Protein AF-A0A7C5WRT7-F1 (afdb_monomer_lite)

Sequence (276 aa):
MQFEEILEENGMPSIHKQTKISIEHLTKLFARDFSGLKKVQAYGFLSILEREYDVDLSDIKEECESYFAPSTNEAETIIAYPPPEKKFKMFWIWFILAGALVVFGWCFMRSNYLKSSIGEAKTSIQTNQLSLLVEQDMLQLETQTSSKDEIEAKGAIDINSTEDINSTMLQSAVADVDTLGATPDFVQIVPVKKLWFGLVNLDTKVVTDQIIDAPFEFDITKSWLVATSVAPFTLKSSDDERMFNDIKSHYFHIDKFGAKEITKDEFVSLGGSKQW

Foldseek 3Di:
DVLVVCCVVQNLVRLCVQLVDDSVVSVCLNVLNCPPPDLVRSVVSQVSVCVRPVDDPVVSNVSSCVVPPPDPDDCPPDPPPPPPPPPPVCVVVVVVVVVVVVVVVVVVVVVVVVVVPPPDDDDDDDDDDDDDDDDDDDDDDDDDDDDDDDDDDDDDDDDDDDDDDDDDDDDDDPPPDPPPDPQFPWKKKAFPAFKKKWKAFLVVRDTDIDTDNGIDIDPQQTKMKMKIAQGWIWIDTRVDIRTDHDRDIWIWIGHRNGTDTDDPVVCVVSPHDPVD

Secondary structure (DSSP, 8-state):
-HHHHHHHHH-HHHHHHHH---HHHHHHHHTT--TT--HHHHHHHHHHHHHHHT---HHHHHHHHHHTS--TT-------PPP------THHHHHHHHHHHHHHHHHHHHHHHHHTT-SS-----------------------------------------------------------TT---S-EEEEESS-EEEEEEETTT--EEEEEESS-EEE-TTS-EEEEE-SS-EEEEESS-EEEE-SSS--EEEEETTEEEEE-HHHHHHTT--TT-

pLDDT: mean 73.76, std 25.39, range [25.72, 97.06]

Radius of gyration: 39.3 Å; chains: 1; bounding box: 82×82×104 Å

Structure (mmCIF, N/CA/C/O backbone):
data_AF-A0A7C5WRT7-F1
#
_entry.id   AF-A0A7C5WRT7-F1
#
loop_
_atom_site.group_PDB
_atom_site.id
_atom_site.type_symbol
_atom_site.label_atom_id
_atom_site.label_alt_id
_atom_site.label_comp_id
_atom_site.label_asym_id
_atom_site.label_entity_id
_atom_site.label_seq_id
_atom_site.pdbx_PDB_ins_code
_atom_site.Cartn_x
_atom_site.Cartn_y
_atom_site.Cartn_z
_atom_site.occupancy
_atom_site.B_iso_or_equiv
_atom_site.auth_seq_id
_atom_site.auth_comp_id
_atom_site.auth_asym_id
_atom_site.auth_atom_id
_atom_site.pdbx_PDB_model_num
ATOM 1 N N . MET A 1 1 ? 8.164 -36.870 0.519 1.00 60.22 1 MET A N 1
ATOM 2 C CA . MET A 1 1 ? 7.108 -36.044 -0.101 1.00 60.22 1 MET A CA 1
ATOM 3 C C . MET A 1 1 ? 5.986 -35.857 0.912 1.00 60.22 1 MET A C 1
ATOM 5 O O . MET A 1 1 ? 4.899 -36.385 0.744 1.00 60.22 1 MET A O 1
ATOM 9 N N . GLN A 1 2 ? 6.291 -35.147 2.008 1.00 80.12 2 GLN A N 1
ATOM 10 C CA . GLN A 1 2 ? 5.310 -34.835 3.062 1.00 80.12 2 GLN A CA 1
ATOM 11 C C . GLN A 1 2 ? 4.321 -33.755 2.608 1.00 80.12 2 GLN A C 1
ATOM 13 O O . GLN A 1 2 ? 3.261 -33.588 3.191 1.00 80.12 2 GLN A O 1
ATOM 18 N N . PHE A 1 3 ? 4.667 -33.001 1.566 1.00 85.00 3 PHE A N 1
ATOM 19 C CA . PHE A 1 3 ? 3.833 -31.933 1.041 1.00 85.00 3 PHE A CA 1
ATOM 20 C C . PHE A 1 3 ? 2.595 -32.491 0.342 1.00 85.00 3 PHE A C 1
ATOM 22 O O . PHE A 1 3 ? 1.467 -32.150 0.680 1.00 85.00 3 PHE A O 1
ATOM 29 N N . GLU A 1 4 ? 2.814 -33.406 -0.596 1.00 86.31 4 GLU A N 1
ATOM 30 C CA . GLU A 1 4 ? 1.773 -34.082 -1.360 1.00 86.31 4 GLU A CA 1
ATOM 31 C C . GLU A 1 4 ? 0.813 -34.870 -0.436 1.00 86.31 4 GLU A C 1
ATOM 33 O O . GLU A 1 4 ? -0.397 -34.863 -0.652 1.00 86.31 4 GLU A O 1
ATOM 38 N N . GLU A 1 5 ? 1.331 -35.431 0.662 1.00 87.94 5 GLU A N 1
ATOM 39 C CA . GLU A 1 5 ? 0.576 -36.119 1.724 1.00 87.94 5 GLU A CA 1
ATOM 40 C C . GLU A 1 5 ? -0.461 -35.208 2.423 1.00 87.94 5 GLU A C 1
ATOM 42 O O . GLU A 1 5 ? -1.603 -35.623 2.629 1.00 87.94 5 GLU A O 1
ATOM 47 N N . ILE A 1 6 ? -0.134 -33.932 2.690 1.00 88.19 6 ILE A N 1
ATOM 48 C CA . ILE A 1 6 ? -1.081 -32.947 3.265 1.00 88.19 6 ILE A CA 1
ATOM 49 C C . ILE A 1 6 ? -2.296 -32.765 2.349 1.00 88.19 6 ILE A C 1
ATOM 51 O O . ILE A 1 6 ? -3.426 -32.624 2.827 1.00 88.19 6 ILE A O 1
ATOM 55 N N . LEU A 1 7 ? -2.072 -32.747 1.030 1.00 89.94 7 LEU A N 1
ATOM 56 C CA . LEU A 1 7 ? -3.131 -32.583 0.038 1.00 89.94 7 LEU A CA 1
ATOM 57 C C . LEU A 1 7 ? -4.038 -33.817 -0.034 1.00 89.94 7 LEU A C 1
ATOM 59 O O . LEU A 1 7 ? -5.256 -33.649 -0.117 1.00 89.94 7 LEU A O 1
ATOM 63 N N . GLU A 1 8 ? -3.473 -35.023 0.040 1.00 88.50 8 GLU A N 1
ATOM 64 C CA . GLU A 1 8 ? -4.249 -36.268 0.058 1.00 88.50 8 GLU A CA 1
ATOM 65 C C . GLU A 1 8 ? -5.067 -36.438 1.350 1.00 88.50 8 GLU A C 1
ATOM 67 O O . GLU A 1 8 ? -6.229 -36.839 1.277 1.00 88.50 8 GLU A O 1
ATOM 72 N N . GLU A 1 9 ? -4.519 -36.076 2.517 1.00 90.31 9 GLU A N 1
ATOM 73 C CA . GLU A 1 9 ? -5.232 -36.168 3.800 1.00 90.31 9 GLU A CA 1
ATOM 74 C C . GLU A 1 9 ? -6.313 -35.080 3.957 1.00 90.31 9 GLU A C 1
ATOM 76 O O . GLU A 1 9 ? -7.453 -35.370 4.330 1.00 90.31 9 GLU A O 1
ATOM 81 N N . ASN A 1 10 ? -5.973 -33.812 3.692 1.00 89.06 10 ASN A N 1
ATOM 82 C CA . ASN A 1 10 ? -6.810 -32.671 4.085 1.00 89.06 10 ASN A CA 1
ATOM 83 C C . ASN A 1 10 ? -7.651 -32.105 2.934 1.00 89.06 10 ASN A C 1
ATOM 85 O O . ASN A 1 10 ? -8.754 -31.594 3.162 1.00 89.06 10 ASN A O 1
ATOM 89 N N . GLY A 1 11 ? -7.142 -32.160 1.702 1.00 91.69 11 GLY A N 1
ATOM 90 C CA . GLY A 1 11 ? -7.770 -31.571 0.521 1.00 91.69 11 GLY A CA 1
ATOM 91 C C . GLY A 1 11 ? -7.696 -30.035 0.443 1.00 91.69 11 GLY A C 1
ATOM 92 O O . GLY A 1 11 ? -7.763 -29.310 1.441 1.00 91.69 11 GLY A O 1
ATOM 93 N N . MET A 1 12 ? -7.636 -29.522 -0.792 1.00 92.12 12 MET A N 1
ATOM 94 C CA . MET A 1 12 ? -7.564 -28.086 -1.133 1.00 92.12 12 MET A CA 1
ATOM 95 C C . MET A 1 12 ? -8.470 -27.161 -0.285 1.00 92.12 12 MET A C 1
ATOM 97 O O . MET A 1 12 ? -7.972 -26.148 0.214 1.00 92.12 12 MET A O 1
ATOM 101 N N . PRO A 1 13 ? -9.778 -27.458 -0.087 1.00 92.50 13 PRO A N 1
ATOM 102 C CA . PRO A 1 13 ? -10.683 -26.553 0.627 1.00 92.50 13 PRO A CA 1
ATOM 103 C C . PRO A 1 13 ? -10.369 -26.433 2.123 1.00 92.50 13 PRO A C 1
ATOM 105 O O . PRO A 1 13 ? -10.543 -25.357 2.699 1.00 92.50 13 PRO A O 1
ATOM 108 N N . SER A 1 14 ? -9.892 -27.510 2.752 1.00 93.50 14 SER A N 1
ATOM 109 C CA . SER A 1 14 ? -9.522 -27.530 4.172 1.00 93.50 14 SER A CA 1
ATOM 110 C C . SER A 1 14 ? -8.235 -26.746 4.402 1.00 93.50 14 SER A C 1
ATOM 112 O O . SER A 1 14 ? -8.193 -25.886 5.281 1.00 93.50 14 SER A O 1
ATOM 114 N N . ILE A 1 15 ? -7.232 -26.963 3.544 1.00 94.69 15 ILE A N 1
ATOM 115 C CA . ILE A 1 15 ? -5.947 -26.251 3.580 1.00 94.69 15 ILE A CA 1
ATOM 116 C C . ILE A 1 15 ? -6.172 -24.747 3.376 1.00 94.69 15 ILE A C 1
ATOM 118 O O . ILE A 1 15 ? -5.668 -23.937 4.154 1.00 94.69 15 ILE A O 1
ATOM 122 N N . HIS A 1 16 ? -7.005 -24.355 2.405 1.00 95.12 16 HIS A N 1
ATOM 123 C CA . HIS A 1 16 ? -7.433 -22.963 2.222 1.00 95.12 16 HIS A CA 1
ATOM 124 C C . HIS A 1 16 ? -8.122 -22.398 3.477 1.00 95.12 16 HIS A C 1
ATOM 126 O O . HIS A 1 16 ? -7.788 -21.307 3.948 1.00 95.12 16 HIS A O 1
ATOM 132 N N . LYS A 1 17 ? -9.070 -23.148 4.056 1.00 95.88 17 LYS A N 1
ATOM 133 C CA . LYS A 1 17 ? -9.823 -22.729 5.246 1.00 95.88 17 LYS A CA 1
ATOM 134 C C . LYS A 1 17 ? -8.923 -22.540 6.470 1.00 95.88 17 LYS A C 1
ATOM 136 O O . LYS A 1 17 ? -9.187 -21.607 7.232 1.00 95.88 17 LYS A O 1
ATOM 141 N N . GLN A 1 18 ? -7.906 -23.379 6.657 1.00 93.75 18 GLN A N 1
ATOM 142 C CA . GLN A 1 18 ? -6.951 -23.288 7.763 1.00 93.75 18 GLN A CA 1
ATOM 143 C C . GLN A 1 18 ? -5.953 -22.143 7.532 1.00 93.75 18 GLN A C 1
ATOM 145 O O . GLN A 1 18 ? -5.964 -21.148 8.253 1.00 93.75 18 GLN A O 1
ATOM 150 N N . THR A 1 19 ? -5.160 -22.237 6.462 1.00 95.50 19 THR A N 1
ATOM 151 C CA . THR A 1 19 ? -4.010 -21.354 6.185 1.00 95.50 19 THR A CA 1
ATOM 152 C C . THR A 1 19 ? -4.378 -19.941 5.719 1.00 95.50 19 THR A C 1
ATOM 154 O O . THR A 1 19 ? -3.544 -19.040 5.778 1.00 95.50 19 THR A O 1
ATOM 157 N N . LYS A 1 20 ? -5.605 -19.746 5.211 1.00 96.19 20 LYS A N 1
ATOM 158 C CA . LYS A 1 20 ? -6.084 -18.546 4.487 1.00 96.19 20 LYS A CA 1
ATOM 159 C C . LYS A 1 20 ? -5.358 -18.235 3.170 1.00 96.19 20 LYS A C 1
ATOM 161 O O . LYS A 1 20 ? -5.673 -17.232 2.533 1.00 96.19 20 LYS A O 1
ATOM 166 N N . ILE A 1 21 ? -4.450 -19.098 2.716 1.00 95.12 21 ILE A N 1
ATOM 167 C CA . ILE A 1 21 ? -3.823 -19.001 1.392 1.00 95.12 21 ILE A CA 1
ATOM 168 C C . ILE A 1 21 ? -4.900 -19.300 0.338 1.00 95.12 21 ILE A C 1
ATOM 170 O O . ILE A 1 2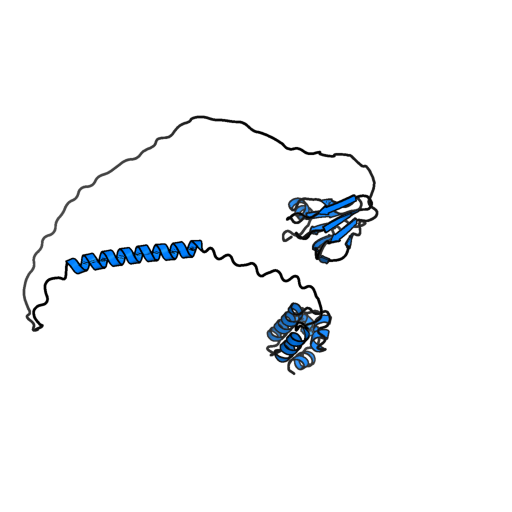1 ? -5.705 -20.213 0.528 1.00 95.12 21 ILE A O 1
ATOM 174 N N . SER A 1 22 ? -4.976 -18.528 -0.752 1.00 95.69 22 SER A N 1
ATOM 175 C CA . SER A 1 22 ? -5.993 -18.741 -1.795 1.00 95.69 22 SER A CA 1
ATOM 176 C C . SER A 1 22 ? -5.839 -20.113 -2.459 1.00 95.69 22 SER A C 1
ATOM 178 O O . SER A 1 22 ? -4.728 -20.626 -2.596 1.00 95.69 22 SER A O 1
ATOM 180 N N . ILE A 1 23 ? -6.957 -20.698 -2.905 1.00 93.50 23 ILE A N 1
ATOM 181 C CA . ILE A 1 23 ? -6.954 -22.002 -3.588 1.00 93.50 23 ILE A CA 1
ATOM 182 C C . ILE A 1 23 ? -6.026 -21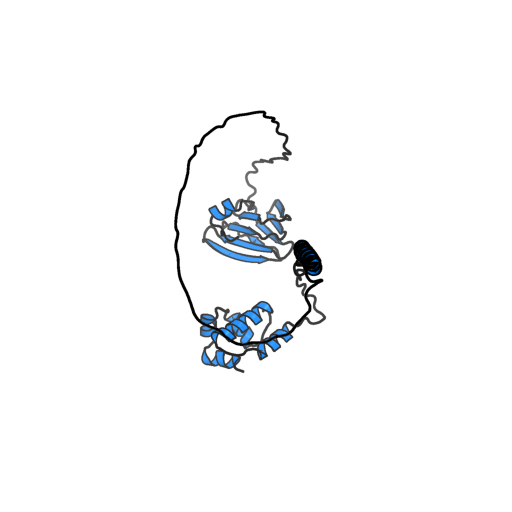.971 -4.812 1.00 93.50 23 ILE A C 1
ATOM 184 O O . ILE A 1 23 ? -5.251 -22.899 -4.987 1.00 93.50 23 ILE A O 1
ATOM 188 N N . GLU A 1 24 ? -6.023 -20.883 -5.588 1.00 93.81 24 GLU A N 1
ATOM 189 C CA . GLU A 1 24 ? -5.118 -20.700 -6.734 1.00 93.81 24 GLU A CA 1
ATOM 190 C C . GLU A 1 24 ? -3.633 -20.786 -6.340 1.00 93.81 24 GLU A C 1
ATOM 192 O O . GLU A 1 24 ? -2.878 -21.545 -6.948 1.00 93.81 24 GLU A O 1
ATOM 197 N N . HIS A 1 25 ? -3.206 -20.051 -5.305 1.00 94.69 25 HIS A N 1
ATOM 198 C CA . HIS A 1 25 ? -1.814 -20.083 -4.851 1.00 94.69 25 HIS A CA 1
ATOM 199 C C . HIS A 1 25 ? -1.436 -21.450 -4.271 1.00 94.69 25 HIS A C 1
ATOM 201 O O . HIS A 1 25 ? -0.322 -21.911 -4.499 1.00 94.69 25 HIS A O 1
ATOM 207 N N . LEU A 1 26 ? -2.353 -22.117 -3.559 1.00 94.31 26 LEU A N 1
ATOM 208 C CA . LEU A 1 26 ? -2.135 -23.485 -3.089 1.00 94.31 26 LEU A CA 1
ATOM 209 C C . LEU A 1 26 ? -1.968 -24.443 -4.276 1.00 94.31 26 LEU A C 1
ATOM 211 O O . LEU A 1 26 ? -0.956 -25.130 -4.347 1.00 94.31 26 LEU A O 1
ATOM 215 N N . THR A 1 27 ? -2.897 -24.455 -5.239 1.00 93.44 27 THR A N 1
ATOM 216 C CA . THR A 1 27 ? -2.811 -25.298 -6.444 1.00 93.44 27 THR A CA 1
ATOM 217 C C . THR A 1 27 ? -1.493 -25.090 -7.190 1.00 93.44 27 THR A C 1
ATOM 219 O O . THR A 1 27 ? -0.869 -26.073 -7.576 1.00 93.44 27 THR A O 1
ATOM 222 N N . LYS A 1 28 ? -1.026 -23.843 -7.322 1.00 93.69 28 LYS A N 1
ATOM 223 C CA . LYS A 1 28 ? 0.288 -23.522 -7.895 1.00 93.69 28 LYS A CA 1
ATOM 224 C C . LYS A 1 28 ? 1.453 -24.130 -7.114 1.00 93.69 28 LYS A C 1
ATOM 226 O O . LYS A 1 28 ? 2.275 -24.824 -7.704 1.00 93.69 28 LYS A O 1
ATOM 231 N N . LEU A 1 29 ? 1.486 -23.954 -5.791 1.00 92.56 29 LEU A N 1
ATOM 232 C CA . LEU A 1 29 ? 2.528 -24.537 -4.938 1.00 92.56 29 LEU A CA 1
ATOM 233 C C . LEU A 1 29 ? 2.554 -26.071 -5.028 1.00 92.56 29 LEU A C 1
ATOM 235 O O . LEU A 1 29 ? 3.618 -26.636 -5.256 1.00 92.56 29 LEU A O 1
ATOM 239 N N . PHE A 1 30 ? 1.403 -26.746 -4.917 1.00 92.44 30 PHE A N 1
ATOM 240 C CA . PHE A 1 30 ? 1.314 -28.213 -5.029 1.00 92.44 30 PHE A CA 1
ATOM 241 C C . PHE A 1 30 ? 1.621 -28.736 -6.443 1.00 92.44 30 PHE A C 1
ATOM 243 O O . PHE A 1 30 ? 2.129 -29.844 -6.582 1.00 92.44 30 PHE A O 1
ATOM 250 N N . ALA A 1 31 ? 1.394 -27.935 -7.488 1.00 91.62 31 ALA A N 1
ATOM 251 C CA . ALA A 1 31 ? 1.851 -28.226 -8.848 1.00 91.62 31 ALA A CA 1
ATOM 252 C C . ALA A 1 31 ? 3.346 -27.914 -9.082 1.00 91.62 31 ALA A C 1
ATOM 254 O O . ALA A 1 31 ? 3.843 -28.154 -10.182 1.00 91.62 31 ALA A O 1
ATOM 255 N N . ARG A 1 32 ? 4.050 -27.361 -8.079 1.00 91.00 32 ARG A N 1
ATOM 256 C CA . ARG A 1 32 ? 5.422 -26.819 -8.170 1.00 91.00 32 ARG A CA 1
ATOM 257 C C . ARG A 1 32 ? 5.567 -25.722 -9.243 1.00 91.00 32 ARG A C 1
ATOM 259 O O . ARG A 1 32 ? 6.659 -25.440 -9.729 1.00 91.00 32 ARG A O 1
ATOM 266 N N . ASP A 1 33 ? 4.453 -25.072 -9.585 1.00 91.31 33 ASP A N 1
ATOM 267 C CA . ASP A 1 33 ? 4.383 -23.932 -10.494 1.00 91.31 33 ASP A CA 1
ATOM 268 C C . ASP A 1 33 ? 4.542 -22.628 -9.707 1.00 91.31 33 ASP A C 1
ATOM 270 O O . ASP A 1 33 ? 3.596 -22.084 -9.136 1.00 91.31 33 ASP A O 1
ATOM 274 N N . PHE A 1 34 ? 5.759 -22.098 -9.692 1.00 91.25 34 PHE A N 1
ATOM 275 C CA . PHE A 1 34 ? 6.056 -20.816 -9.058 1.00 91.25 34 PHE A CA 1
ATOM 276 C C . PHE A 1 34 ? 5.710 -19.598 -9.947 1.00 91.25 34 PHE A C 1
ATOM 278 O O . PHE A 1 34 ? 5.952 -18.458 -9.544 1.00 91.25 34 PHE A O 1
ATOM 285 N N . SER A 1 35 ? 5.118 -19.791 -11.136 1.00 86.44 35 SER A N 1
ATOM 286 C CA . SER A 1 35 ? 4.830 -18.696 -12.069 1.00 86.44 35 SER A CA 1
ATOM 287 C C . SER A 1 35 ? 3.780 -17.714 -11.527 1.00 86.44 35 SER A C 1
ATOM 289 O O . SER A 1 35 ? 2.710 -18.076 -11.027 1.00 86.44 35 SER A O 1
ATOM 291 N N . GLY A 1 36 ? 4.087 -16.417 -11.602 1.00 83.75 36 GLY A N 1
ATOM 292 C CA . GLY A 1 36 ? 3.236 -15.349 -11.061 1.00 83.75 36 GLY A CA 1
ATOM 293 C C . GLY A 1 36 ? 3.186 -15.262 -9.527 1.00 83.75 36 GLY A C 1
ATOM 294 O O . GLY A 1 36 ? 2.574 -14.332 -9.003 1.00 83.75 36 GLY A O 1
ATOM 295 N N . LEU A 1 37 ? 3.850 -16.165 -8.795 1.00 87.44 37 LEU A N 1
ATOM 296 C CA . LEU A 1 37 ? 4.142 -15.987 -7.372 1.00 87.44 37 LEU A CA 1
ATOM 297 C C . LEU A 1 37 ? 5.419 -15.148 -7.218 1.00 87.44 37 LEU A C 1
ATOM 299 O O . LEU A 1 37 ? 6.357 -15.269 -7.998 1.00 87.44 37 LEU A O 1
ATOM 303 N N . LYS A 1 38 ? 5.491 -14.299 -6.189 1.00 92.25 38 LYS A N 1
ATOM 304 C CA . LYS A 1 38 ? 6.743 -13.621 -5.796 1.00 92.25 38 LYS A CA 1
ATOM 305 C C . LYS A 1 38 ? 7.492 -14.492 -4.786 1.00 92.25 38 LYS A C 1
ATOM 307 O O . LYS A 1 38 ? 6.839 -15.072 -3.919 1.00 92.25 38 LYS A O 1
ATOM 312 N N . LYS A 1 39 ? 8.836 -14.490 -4.784 1.00 90.62 39 LYS A N 1
ATOM 313 C CA . LYS A 1 39 ? 9.662 -15.249 -3.809 1.00 90.62 39 LYS A CA 1
ATOM 314 C C . LYS A 1 39 ? 9.166 -15.101 -2.360 1.00 90.62 39 LYS A C 1
ATOM 316 O O . LYS A 1 39 ? 8.942 -16.090 -1.673 1.00 90.62 39 LYS A O 1
ATOM 321 N N . VAL A 1 40 ? 8.890 -13.866 -1.928 1.00 90.62 40 VAL A N 1
ATOM 322 C CA . VAL A 1 40 ? 8.366 -13.554 -0.580 1.00 90.62 40 VAL A CA 1
ATOM 323 C C . VAL A 1 40 ? 7.006 -14.213 -0.299 1.00 90.62 40 VAL A C 1
ATOM 325 O O . VAL A 1 40 ? 6.766 -14.663 0.817 1.00 90.62 40 VAL A O 1
ATOM 328 N N . GLN A 1 41 ? 6.120 -14.300 -1.298 1.00 93.31 41 GLN A N 1
ATOM 329 C CA . GLN A 1 41 ? 4.822 -14.968 -1.158 1.00 93.31 41 GLN A CA 1
ATOM 330 C C . GLN A 1 41 ? 4.999 -16.485 -1.069 1.00 93.31 41 GLN A C 1
ATOM 332 O O . GLN A 1 41 ? 4.461 -17.091 -0.151 1.00 93.31 41 GLN A O 1
ATOM 337 N N . ALA A 1 42 ? 5.794 -17.086 -1.961 1.00 94.12 42 ALA A N 1
ATOM 338 C CA . ALA A 1 42 ? 6.030 -18.528 -1.968 1.00 94.12 42 ALA A CA 1
ATOM 339 C C . ALA A 1 42 ? 6.654 -19.018 -0.644 1.00 94.12 42 ALA A C 1
ATOM 341 O O . ALA A 1 42 ? 6.113 -19.924 -0.014 1.00 94.12 42 ALA A O 1
ATOM 342 N N . TYR A 1 43 ? 7.710 -18.358 -0.150 1.00 94.50 43 TYR A N 1
ATOM 343 C CA . TYR A 1 43 ? 8.311 -18.684 1.155 1.00 94.50 43 TYR A CA 1
ATOM 344 C C . TYR A 1 43 ? 7.344 -18.436 2.320 1.00 94.50 43 TYR A C 1
ATOM 346 O O . TYR A 1 43 ? 7.323 -19.215 3.271 1.00 94.50 43 TYR A O 1
ATOM 354 N N . GLY A 1 44 ? 6.532 -17.374 2.257 1.00 95.31 44 GLY A N 1
ATOM 355 C CA . GLY A 1 44 ? 5.521 -17.080 3.275 1.00 95.31 44 GLY A CA 1
ATOM 356 C C . GLY A 1 44 ? 4.424 -18.145 3.340 1.00 95.31 44 GLY A C 1
ATOM 357 O O . GLY A 1 44 ? 4.045 -18.569 4.427 1.00 95.31 44 GLY A O 1
ATOM 358 N N . PHE A 1 45 ? 3.956 -18.624 2.187 1.00 96.19 45 PHE A N 1
ATOM 359 C CA . PHE A 1 45 ? 2.963 -19.691 2.082 1.00 96.19 45 PHE A CA 1
ATOM 360 C C . PHE A 1 45 ? 3.519 -21.044 2.549 1.00 96.19 45 PHE A C 1
ATOM 362 O O . PHE A 1 45 ? 2.861 -21.710 3.345 1.00 96.19 45 PHE A O 1
ATOM 369 N N . LEU A 1 46 ? 4.747 -21.406 2.155 1.00 95.19 46 LEU A N 1
ATOM 370 C CA . LEU A 1 46 ? 5.432 -22.607 2.656 1.00 95.19 46 LEU A CA 1
ATOM 371 C C . LEU A 1 46 ? 5.613 -22.552 4.185 1.00 95.19 46 LEU A C 1
ATOM 373 O O . LEU A 1 46 ? 5.231 -23.490 4.872 1.00 95.19 46 LEU A O 1
ATOM 377 N N . SER A 1 47 ? 6.066 -21.419 4.733 1.00 95.25 47 SER A N 1
ATOM 378 C CA . SER A 1 47 ? 6.243 -21.237 6.190 1.00 95.25 47 SER A CA 1
ATOM 379 C C . SER A 1 47 ? 4.930 -21.275 6.989 1.00 95.25 47 SER A C 1
ATOM 381 O O . SER A 1 47 ? 4.938 -21.540 8.190 1.00 95.25 47 SER A O 1
ATOM 383 N N . ILE A 1 48 ? 3.789 -20.978 6.354 1.00 96.62 48 ILE A N 1
ATOM 384 C CA . ILE A 1 48 ? 2.464 -21.179 6.960 1.00 96.62 48 ILE A CA 1
ATOM 385 C C . ILE A 1 48 ? 2.096 -22.666 6.920 1.00 96.62 48 ILE A C 1
ATOM 387 O O . ILE A 1 48 ? 1.636 -23.189 7.926 1.00 96.62 48 ILE A O 1
ATOM 391 N N . LEU A 1 49 ? 2.315 -23.350 5.795 1.00 94.62 49 LEU A N 1
ATOM 392 C CA . LEU A 1 49 ? 1.989 -24.771 5.638 1.00 94.62 49 LEU A CA 1
ATOM 393 C C . LEU A 1 49 ? 2.796 -25.654 6.605 1.00 94.62 49 LEU A C 1
ATOM 395 O O . LEU A 1 49 ? 2.206 -26.499 7.265 1.00 94.62 49 LEU A O 1
ATOM 399 N N . GLU A 1 50 ? 4.089 -25.381 6.791 1.00 95.00 50 GLU A N 1
ATOM 400 C CA . GLU A 1 50 ? 4.918 -26.019 7.829 1.00 95.00 50 GLU A CA 1
ATOM 401 C C . GLU A 1 50 ? 4.327 -25.847 9.233 1.00 95.00 50 GLU A C 1
ATOM 403 O O . GLU A 1 50 ? 4.174 -26.816 9.969 1.00 95.00 50 GLU A O 1
ATOM 408 N N . ARG A 1 51 ? 3.939 -24.618 9.600 1.00 95.38 51 ARG A N 1
ATOM 409 C CA . ARG A 1 51 ? 3.422 -24.309 10.942 1.00 95.38 51 ARG A CA 1
ATOM 410 C C . ARG A 1 51 ? 2.045 -24.918 11.218 1.00 95.38 51 ARG A C 1
ATOM 412 O O . ARG A 1 51 ? 1.770 -25.282 12.355 1.00 95.38 51 ARG A O 1
ATOM 419 N N . GLU A 1 52 ? 1.161 -24.961 10.223 1.00 94.38 52 GLU A N 1
ATOM 420 C CA . GLU A 1 52 ? -0.202 -25.481 10.404 1.00 94.38 52 GLU A CA 1
ATOM 421 C C . GLU A 1 52 ? -0.276 -27.019 10.346 1.00 94.38 52 GLU A C 1
ATOM 423 O O . GLU A 1 52 ? -1.257 -27.573 10.837 1.00 94.38 52 GLU A O 1
ATOM 428 N N . TYR A 1 53 ? 0.733 -27.694 9.774 1.00 93.19 53 TYR A N 1
ATOM 429 C CA . TYR A 1 53 ? 0.745 -29.153 9.568 1.00 93.19 53 TYR A CA 1
ATOM 430 C C . TYR A 1 53 ? 1.932 -29.902 10.214 1.00 93.19 53 TYR A C 1
ATOM 432 O O . TYR A 1 53 ? 1.975 -31.123 10.129 1.00 93.19 53 TYR A O 1
ATOM 440 N N . ASP A 1 54 ? 2.863 -29.204 10.878 1.00 92.56 54 ASP A N 1
ATOM 441 C CA . ASP A 1 54 ? 4.064 -29.762 11.541 1.00 92.56 54 ASP A CA 1
ATOM 442 C C . ASP A 1 54 ? 4.958 -30.604 10.599 1.00 92.56 54 ASP A C 1
ATOM 444 O O . ASP A 1 54 ? 5.489 -31.659 10.948 1.00 92.56 54 ASP A O 1
ATOM 448 N N . VAL A 1 55 ? 5.103 -30.122 9.359 1.00 91.44 55 VAL A N 1
ATOM 449 C CA . VAL A 1 55 ? 5.884 -30.745 8.275 1.00 91.44 55 VAL A CA 1
ATOM 450 C C . VAL A 1 55 ? 7.168 -29.970 7.977 1.00 91.44 55 VAL A C 1
ATOM 452 O O . VAL A 1 55 ? 7.230 -28.759 8.189 1.00 91.44 55 VAL A O 1
ATOM 455 N N . ASP A 1 56 ? 8.164 -30.646 7.401 1.00 92.75 56 ASP A N 1
ATOM 456 C CA . ASP A 1 56 ? 9.324 -29.998 6.783 1.00 92.75 56 ASP A CA 1
ATOM 457 C C . ASP A 1 56 ? 9.082 -29.818 5.274 1.00 92.75 56 ASP A C 1
ATOM 459 O O . ASP A 1 56 ? 8.787 -30.784 4.566 1.00 92.75 56 ASP A O 1
ATOM 463 N N . LEU A 1 57 ? 9.192 -28.581 4.775 1.00 92.50 57 LEU A N 1
ATOM 464 C CA . LEU A 1 57 ? 9.090 -28.245 3.348 1.00 92.50 57 LEU A CA 1
ATOM 465 C C . LEU A 1 57 ? 10.413 -27.689 2.786 1.00 92.50 57 LEU A C 1
ATOM 467 O O . LEU A 1 57 ? 10.408 -26.998 1.762 1.00 92.50 57 LEU A O 1
ATOM 471 N N . SER A 1 58 ? 11.546 -27.987 3.433 1.00 90.38 58 SER A N 1
ATOM 472 C CA . SER A 1 58 ? 12.886 -27.535 3.027 1.00 90.38 58 SER A CA 1
ATOM 473 C C . SER A 1 58 ? 13.243 -27.895 1.580 1.00 90.38 58 SER A C 1
ATOM 475 O O . SER A 1 58 ? 13.720 -27.018 0.862 1.00 90.38 58 SER A O 1
ATOM 477 N N . ASP A 1 59 ? 12.918 -29.106 1.110 1.00 90.38 59 ASP A N 1
ATOM 478 C CA . ASP A 1 59 ? 13.114 -29.531 -0.290 1.00 90.38 59 ASP A CA 1
ATOM 479 C C . ASP A 1 59 ? 12.491 -28.521 -1.281 1.00 90.38 59 ASP A C 1
ATOM 481 O O . ASP A 1 59 ? 13.128 -28.018 -2.206 1.00 90.38 59 ASP A O 1
ATOM 485 N N . ILE A 1 60 ? 11.230 -28.153 -1.037 1.00 90.75 60 ILE A N 1
ATOM 486 C CA . ILE A 1 60 ? 10.447 -27.268 -1.911 1.00 90.75 60 ILE A CA 1
ATOM 487 C C . ILE A 1 60 ? 10.871 -25.806 -1.731 1.00 90.75 60 ILE A C 1
ATOM 489 O O . ILE A 1 60 ? 10.770 -25.012 -2.669 1.00 90.75 60 ILE A O 1
ATOM 493 N N . LYS A 1 61 ? 11.398 -25.435 -0.557 1.00 91.06 61 LYS A N 1
ATOM 494 C CA . LYS A 1 61 ? 12.081 -24.149 -0.374 1.00 91.06 61 LYS A CA 1
ATOM 495 C C . LYS A 1 61 ? 13.362 -24.067 -1.199 1.00 91.06 61 LYS A C 1
ATOM 497 O O . LYS A 1 61 ? 13.611 -22.992 -1.723 1.00 91.06 61 LYS A O 1
ATOM 502 N N . GLU A 1 62 ? 14.131 -25.144 -1.366 1.00 91.62 62 GLU A N 1
ATOM 503 C CA . GLU A 1 62 ? 15.327 -25.160 -2.227 1.00 91.62 62 GLU A CA 1
ATOM 504 C C . GLU A 1 62 ? 14.963 -25.127 -3.724 1.00 91.62 62 GLU A C 1
ATOM 506 O O . GLU A 1 62 ? 15.578 -24.392 -4.502 1.00 91.62 62 GLU A O 1
ATOM 511 N N . GLU A 1 63 ? 13.897 -25.818 -4.139 1.00 89.38 63 GLU A N 1
ATOM 512 C CA . GLU A 1 63 ? 13.333 -25.685 -5.494 1.00 89.38 63 GLU A CA 1
ATOM 513 C C . GLU A 1 63 ? 12.845 -24.247 -5.769 1.00 89.38 63 GLU A C 1
ATOM 515 O O . GLU A 1 63 ? 13.116 -23.676 -6.828 1.00 89.38 63 GLU A O 1
ATOM 520 N N . CYS A 1 64 ? 12.195 -23.618 -4.786 1.00 89.38 64 CYS A N 1
ATOM 521 C CA . CYS A 1 64 ? 11.753 -22.222 -4.823 1.00 89.38 64 CYS A CA 1
ATOM 522 C C . CYS A 1 64 ? 12.935 -21.225 -4.789 1.00 89.38 64 CYS A C 1
ATOM 524 O O . CYS A 1 64 ? 12.937 -20.236 -5.526 1.00 89.38 64 CYS A O 1
ATOM 526 N N . GLU A 1 65 ? 13.975 -21.490 -3.989 1.00 89.00 65 GLU A N 1
ATOM 527 C CA . GLU A 1 65 ? 15.246 -20.747 -3.952 1.00 89.00 65 GLU A CA 1
ATOM 528 C C . GLU A 1 65 ? 15.885 -20.727 -5.341 1.00 89.00 65 GLU A C 1
ATOM 530 O O . GLU A 1 65 ? 16.291 -19.662 -5.806 1.00 89.00 65 GLU A O 1
ATOM 535 N N . SER A 1 66 ? 15.898 -21.891 -5.999 1.00 90.19 66 SER A N 1
ATOM 536 C CA . SER A 1 66 ? 16.473 -22.126 -7.324 1.00 90.19 66 SER A CA 1
ATOM 537 C C . SER A 1 66 ? 15.656 -21.483 -8.448 1.00 90.19 66 SER A C 1
ATOM 539 O O . SER A 1 66 ? 16.234 -20.877 -9.348 1.00 90.19 66 SER A O 1
ATOM 541 N N . TYR A 1 67 ? 14.321 -21.555 -8.393 1.00 89.31 67 TYR A N 1
ATOM 542 C CA . TYR A 1 67 ? 13.436 -20.892 -9.360 1.00 89.31 67 TYR A CA 1
ATOM 543 C C . TYR A 1 67 ? 13.544 -19.363 -9.282 1.00 89.31 67 TYR A C 1
ATOM 545 O O . TYR A 1 67 ? 13.630 -18.689 -10.305 1.00 89.31 67 TYR A O 1
ATOM 553 N N . PHE A 1 68 ? 13.589 -18.809 -8.066 1.00 87.75 68 PHE A N 1
ATOM 554 C CA . PHE A 1 68 ? 13.794 -17.376 -7.832 1.00 87.75 68 PHE A CA 1
ATOM 555 C C . PHE A 1 68 ? 15.273 -17.003 -7.628 1.00 87.75 68 PHE A C 1
ATOM 557 O O . PHE A 1 68 ? 15.574 -15.980 -6.998 1.00 87.75 68 PHE A O 1
ATOM 564 N N . ALA A 1 69 ? 16.208 -17.817 -8.123 1.00 87.00 69 ALA A N 1
ATOM 565 C CA . ALA A 1 69 ? 17.610 -17.434 -8.197 1.00 87.00 69 ALA A CA 1
ATOM 566 C C . ALA A 1 69 ? 17.775 -16.386 -9.313 1.00 87.00 69 ALA A C 1
ATOM 568 O O . ALA A 1 69 ? 17.189 -16.546 -10.384 1.00 87.00 69 ALA A O 1
ATOM 569 N N . PRO A 1 70 ? 18.561 -15.312 -9.111 1.00 73.50 70 PRO A N 1
ATOM 570 C CA . PRO A 1 70 ? 18.774 -14.312 -10.149 1.00 73.50 70 PRO A CA 1
ATOM 571 C C . PRO A 1 70 ? 19.586 -14.919 -11.299 1.00 73.50 70 PRO A C 1
ATOM 573 O O . PRO A 1 70 ? 20.817 -14.996 -11.244 1.00 73.50 70 PRO A O 1
ATOM 576 N N . SER A 1 71 ? 18.890 -15.340 -12.357 1.00 56.34 71 SER A N 1
ATOM 577 C CA . SER A 1 71 ? 19.510 -15.677 -13.633 1.00 56.34 71 SER A CA 1
ATOM 578 C C . SER A 1 71 ? 20.344 -14.478 -14.094 1.00 56.34 71 SER A C 1
ATOM 580 O O . SER A 1 71 ? 19.913 -13.327 -14.048 1.00 56.34 71 SER A O 1
ATOM 582 N N . THR A 1 72 ? 21.584 -14.719 -14.522 1.00 51.34 72 THR A N 1
ATOM 583 C CA . THR A 1 72 ? 22.546 -13.629 -14.790 1.00 51.34 72 THR A CA 1
ATOM 584 C C . THR A 1 72 ? 22.168 -12.771 -16.009 1.00 51.34 72 THR A C 1
ATOM 586 O O . THR A 1 72 ? 22.861 -11.808 -16.323 1.00 51.34 72 THR A O 1
ATOM 589 N N . ASN A 1 73 ? 21.068 -13.105 -16.692 1.00 51.06 73 ASN A N 1
ATOM 590 C CA . ASN A 1 73 ? 20.475 -12.329 -17.772 1.00 51.06 73 ASN A CA 1
ATOM 591 C C . ASN A 1 73 ? 18.940 -12.378 -17.687 1.00 51.06 73 ASN A C 1
ATOM 593 O O . ASN A 1 73 ? 18.323 -13.097 -18.460 1.00 51.06 73 ASN A O 1
ATOM 597 N N . GLU A 1 74 ? 18.325 -11.592 -16.802 1.00 43.53 74 GLU A N 1
ATOM 598 C CA . GLU A 1 74 ? 17.082 -10.880 -17.139 1.00 43.53 74 GLU A CA 1
ATOM 599 C C . GLU A 1 74 ? 16.850 -9.690 -16.195 1.00 43.53 74 GLU A C 1
ATOM 601 O O . GLU A 1 74 ? 16.993 -9.784 -14.978 1.00 43.53 74 GLU A O 1
ATOM 606 N N . ALA A 1 75 ? 16.560 -8.521 -16.772 1.00 47.03 75 ALA A N 1
ATOM 607 C CA . ALA A 1 75 ? 16.591 -7.239 -16.069 1.00 47.03 75 ALA A CA 1
ATOM 608 C C . ALA A 1 75 ? 15.235 -6.863 -15.442 1.00 47.03 75 ALA A C 1
ATOM 610 O O . ALA A 1 75 ? 14.752 -5.739 -15.615 1.00 47.03 75 ALA A O 1
ATOM 611 N N . GLU A 1 76 ? 14.637 -7.779 -14.672 1.00 40.94 76 GLU A N 1
ATOM 612 C CA . GLU A 1 76 ? 13.594 -7.405 -13.711 1.00 40.94 76 GLU A CA 1
ATOM 613 C C . GLU A 1 76 ? 14.186 -6.364 -12.753 1.00 40.94 76 GLU A C 1
ATOM 615 O O . GLU A 1 76 ? 14.995 -6.665 -11.873 1.00 40.94 76 GLU A O 1
ATOM 620 N N . THR A 1 77 ? 13.818 -5.097 -12.960 1.00 39.88 77 THR A N 1
ATOM 621 C CA . THR A 1 77 ? 14.341 -3.975 -12.176 1.00 39.88 77 THR A CA 1
ATOM 622 C C . THR A 1 77 ? 13.664 -3.958 -10.810 1.00 39.88 77 THR A C 1
ATOM 624 O O . THR A 1 77 ? 12.779 -3.148 -10.521 1.00 39.88 77 THR A O 1
ATOM 627 N N . ILE A 1 78 ? 14.106 -4.871 -9.945 1.00 42.69 78 ILE A N 1
ATOM 628 C CA . ILE A 1 78 ? 13.908 -4.766 -8.507 1.00 42.69 78 ILE A CA 1
ATOM 629 C C . ILE A 1 78 ? 14.485 -3.410 -8.107 1.00 42.69 78 ILE A C 1
ATOM 631 O O . ILE A 1 78 ? 15.689 -3.173 -8.228 1.00 42.69 78 ILE A O 1
ATOM 635 N N . ILE A 1 79 ? 13.627 -2.513 -7.617 1.00 38.34 79 ILE A N 1
ATOM 636 C CA . ILE A 1 79 ? 14.081 -1.307 -6.928 1.00 38.34 79 ILE A CA 1
ATOM 637 C C . ILE A 1 79 ? 14.672 -1.777 -5.602 1.00 38.34 79 ILE A C 1
ATOM 639 O O . ILE A 1 79 ? 14.002 -1.823 -4.570 1.00 38.34 79 ILE A O 1
ATOM 643 N N . ALA A 1 80 ? 15.942 -2.171 -5.657 1.00 33.31 80 ALA A N 1
ATOM 644 C CA . ALA A 1 80 ? 16.769 -2.365 -4.492 1.00 33.31 80 ALA A CA 1
ATOM 645 C C . ALA A 1 80 ? 16.889 -1.002 -3.809 1.00 33.31 80 ALA A C 1
ATOM 647 O O . ALA A 1 80 ? 17.730 -0.178 -4.170 1.00 33.31 80 ALA A O 1
ATOM 648 N N . TYR A 1 81 ? 16.020 -0.757 -2.827 1.00 43.56 81 TYR A N 1
ATOM 649 C CA . TYR A 1 81 ? 16.293 0.249 -1.815 1.00 43.56 81 TYR A CA 1
ATOM 650 C C . TYR A 1 81 ? 17.686 -0.069 -1.263 1.00 43.56 81 TYR A C 1
ATOM 652 O O . TYR A 1 81 ? 17.859 -1.163 -0.712 1.00 43.56 81 TYR A O 1
ATOM 660 N N . PRO A 1 82 ? 18.686 0.824 -1.402 1.00 51.28 82 PRO A N 1
ATOM 661 C CA . PRO A 1 82 ? 19.933 0.633 -0.685 1.00 51.28 82 PRO A CA 1
ATOM 662 C C . PRO A 1 82 ? 19.557 0.538 0.799 1.00 51.28 82 PRO A C 1
ATOM 664 O O . PRO A 1 82 ? 18.795 1.391 1.275 1.00 51.28 82 PRO A O 1
ATOM 667 N N . PRO A 1 83 ? 19.994 -0.511 1.523 1.00 44.75 83 PRO A N 1
ATOM 668 C CA . PRO A 1 83 ? 19.581 -0.706 2.905 1.00 44.75 83 PRO A CA 1
ATOM 669 C C . PRO A 1 83 ? 19.931 0.568 3.676 1.00 44.75 83 PRO A C 1
ATOM 671 O O . PRO A 1 83 ? 21.074 1.019 3.558 1.00 44.75 83 PRO A O 1
ATOM 674 N N . PRO A 1 84 ? 18.979 1.185 4.405 1.00 46.66 84 PRO A N 1
ATOM 675 C CA . PRO A 1 84 ? 19.170 2.515 4.964 1.00 46.66 84 PRO A CA 1
ATOM 676 C C . PRO A 1 84 ? 20.391 2.486 5.872 1.00 46.66 84 PRO A C 1
ATOM 678 O O . PRO A 1 84 ? 20.370 1.860 6.936 1.00 46.66 84 PRO A O 1
ATOM 681 N N . GLU A 1 85 ? 21.469 3.115 5.400 1.00 54.59 85 GLU A N 1
ATOM 682 C CA . GLU A 1 85 ? 22.776 3.075 6.039 1.00 54.59 85 GLU A CA 1
ATOM 683 C C . GLU A 1 85 ? 22.620 3.592 7.467 1.00 54.59 85 GLU A C 1
ATOM 685 O O . GLU A 1 85 ? 22.405 4.784 7.704 1.00 54.59 85 GLU A O 1
ATOM 690 N N . LYS A 1 86 ? 22.661 2.663 8.432 1.00 51.34 86 LYS A N 1
ATOM 691 C CA . LYS A 1 86 ? 22.477 2.968 9.848 1.00 51.34 86 LYS A CA 1
ATOM 692 C C . LYS A 1 86 ? 23.659 3.811 10.301 1.00 51.34 86 LYS A C 1
ATOM 694 O O . LYS A 1 86 ? 24.660 3.277 10.775 1.00 51.34 86 LYS A O 1
ATOM 699 N N . LYS A 1 87 ? 23.508 5.133 10.178 1.00 54.69 87 LYS A N 1
ATOM 700 C CA . LYS A 1 87 ? 24.388 6.170 10.727 1.00 54.69 87 LYS A CA 1
ATOM 701 C C . LYS A 1 87 ? 24.332 6.090 12.247 1.00 54.69 87 LYS A C 1
ATOM 703 O O . LYS A 1 87 ? 23.658 6.867 12.923 1.00 54.69 87 LYS A O 1
ATOM 708 N N . PHE A 1 88 ? 25.014 5.070 12.764 1.00 54.59 88 PHE A N 1
ATOM 709 C CA . PHE A 1 88 ? 25.244 4.828 14.175 1.00 54.59 88 PHE A CA 1
ATOM 710 C C . PHE A 1 88 ? 25.784 6.134 14.750 1.00 54.59 88 PHE A C 1
ATOM 712 O O . PHE A 1 88 ? 26.759 6.675 14.226 1.00 54.59 88 PHE A O 1
ATOM 71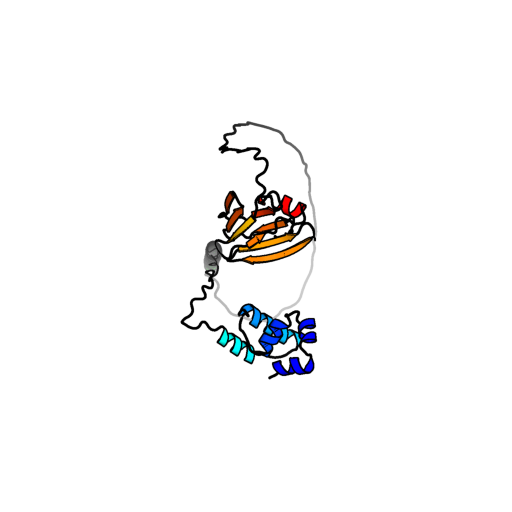9 N N . LYS A 1 89 ? 25.116 6.695 15.764 1.00 57.72 89 LYS A N 1
ATOM 720 C CA . LYS A 1 89 ? 25.462 8.020 16.295 1.00 57.72 89 LYS A CA 1
ATOM 721 C C . LYS A 1 89 ? 26.798 7.935 17.036 1.00 57.72 89 LYS A C 1
ATOM 723 O O . LYS A 1 89 ? 26.837 7.804 18.255 1.00 57.72 89 LYS A O 1
ATOM 728 N N . MET A 1 90 ? 27.893 8.023 16.279 1.00 61.22 90 MET A N 1
ATOM 729 C CA . MET A 1 90 ? 29.282 7.832 16.718 1.00 61.22 90 MET A CA 1
ATOM 730 C C . MET A 1 90 ? 29.690 8.791 17.848 1.00 61.22 90 MET A C 1
ATOM 732 O O . MET A 1 90 ? 30.589 8.495 18.627 1.00 61.22 90 MET A O 1
ATOM 736 N N . PHE A 1 91 ? 28.935 9.878 18.016 1.00 64.44 91 PHE A N 1
ATOM 737 C CA . PHE A 1 91 ? 28.926 10.744 19.194 1.00 64.44 91 PHE A CA 1
ATOM 738 C C . PHE A 1 91 ? 28.865 9.968 20.529 1.00 64.44 91 PHE A C 1
ATOM 740 O O . PHE A 1 91 ? 29.577 10.313 21.465 1.00 64.44 91 PHE A O 1
ATOM 747 N N . TRP A 1 92 ? 28.097 8.874 20.623 1.00 72.94 92 TRP A N 1
ATOM 748 C CA . TRP A 1 92 ? 28.007 8.066 21.852 1.00 72.94 92 TRP A CA 1
ATOM 749 C C . TRP A 1 92 ? 29.287 7.265 22.150 1.00 72.94 92 TRP A C 1
ATOM 751 O O . TRP A 1 92 ? 29.626 7.062 23.313 1.00 72.94 92 TRP A O 1
ATOM 761 N N . ILE A 1 93 ? 30.060 6.893 21.122 1.00 79.69 93 ILE A N 1
ATOM 762 C CA . ILE A 1 93 ? 31.382 6.264 21.297 1.00 79.69 93 ILE A CA 1
ATOM 763 C C . ILE A 1 93 ? 32.372 7.272 21.903 1.00 79.69 93 ILE A C 1
ATOM 765 O O . ILE A 1 93 ? 33.194 6.898 22.738 1.00 79.69 93 ILE A O 1
ATOM 769 N N . TRP A 1 94 ? 32.248 8.561 21.565 1.00 83.62 94 TRP A N 1
ATOM 770 C CA . TRP A 1 94 ? 33.060 9.621 22.171 1.00 83.62 94 TRP A CA 1
ATOM 771 C C . TRP A 1 94 ? 32.766 9.798 23.670 1.00 83.62 94 TRP A C 1
ATOM 773 O O . TRP A 1 94 ? 33.700 9.928 24.457 1.00 83.62 94 TRP A O 1
ATOM 783 N N . PHE A 1 95 ? 31.499 9.694 24.095 1.00 86.38 95 PHE A N 1
ATOM 784 C CA . PHE A 1 95 ? 31.137 9.681 25.522 1.00 86.38 95 PHE A CA 1
ATOM 785 C C . PHE A 1 95 ? 31.707 8.470 26.274 1.00 86.38 95 PHE A C 1
ATOM 787 O O . PHE A 1 95 ? 32.219 8.632 27.381 1.00 86.38 95 PHE A O 1
ATOM 794 N N . ILE A 1 96 ? 31.671 7.273 25.677 1.00 85.56 96 ILE A N 1
ATOM 795 C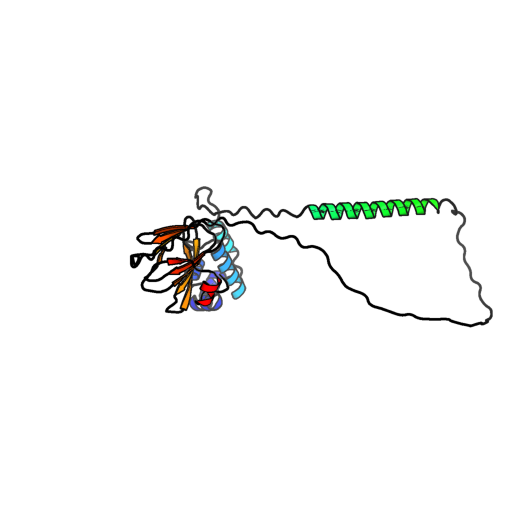 CA . ILE A 1 96 ? 32.265 6.064 26.276 1.00 85.56 96 ILE A CA 1
ATOM 796 C C . ILE A 1 96 ? 33.786 6.232 26.434 1.00 85.56 96 ILE A C 1
ATOM 798 O O . ILE A 1 96 ? 34.331 5.943 27.500 1.00 85.56 96 ILE A O 1
ATOM 802 N N . LEU A 1 97 ? 34.468 6.760 25.411 1.00 89.25 97 LEU A N 1
ATOM 803 C CA . LEU A 1 97 ? 35.912 7.004 25.441 1.00 89.25 97 LEU A CA 1
ATOM 804 C C . LEU A 1 97 ? 36.306 8.084 26.466 1.00 89.25 97 LEU A C 1
ATOM 806 O O . LEU A 1 97 ? 37.274 7.906 27.206 1.00 89.25 97 LEU A O 1
ATOM 810 N N . ALA A 1 98 ? 35.537 9.173 26.557 1.00 89.50 98 ALA A N 1
ATOM 811 C CA . ALA A 1 98 ? 35.740 10.221 27.557 1.00 89.50 98 ALA A CA 1
ATOM 812 C C . ALA A 1 98 ? 35.521 9.695 28.988 1.00 89.50 98 ALA A C 1
ATOM 814 O O . ALA A 1 98 ? 36.340 9.951 29.871 1.00 89.50 98 ALA A O 1
ATOM 815 N N . GLY A 1 99 ? 34.469 8.899 29.213 1.00 91.19 99 GLY A N 1
ATOM 816 C CA . GLY A 1 99 ? 34.212 8.249 30.501 1.00 91.19 99 GLY A CA 1
ATOM 817 C C . GLY A 1 99 ? 35.342 7.303 30.921 1.00 91.19 99 GLY A C 1
ATOM 818 O O . GLY A 1 99 ? 35.799 7.358 32.063 1.00 91.19 99 GLY A O 1
ATOM 819 N N . ALA A 1 100 ? 35.858 6.496 29.987 1.00 91.25 100 ALA A N 1
ATOM 820 C CA . ALA A 1 100 ? 37.003 5.619 30.232 1.00 91.25 100 ALA A CA 1
ATOM 821 C C . ALA A 1 100 ? 38.267 6.407 30.628 1.00 91.25 100 ALA A C 1
ATOM 823 O O . ALA A 1 100 ? 38.960 6.016 31.568 1.00 91.25 100 ALA A O 1
ATOM 824 N N . LEU A 1 101 ? 38.537 7.546 29.977 1.00 93.44 101 LEU A N 1
ATOM 825 C CA . LEU A 1 101 ? 39.647 8.441 30.330 1.00 93.44 101 LEU A CA 1
ATOM 826 C C . LEU A 1 101 ? 39.510 9.039 31.739 1.00 93.44 101 LEU A C 1
ATOM 828 O O . LEU A 1 101 ? 40.499 9.085 32.471 1.00 93.44 101 LEU A O 1
ATOM 832 N N . VAL A 1 102 ? 38.304 9.447 32.150 1.00 93.25 102 VAL A N 1
ATOM 833 C CA . VAL A 1 102 ? 38.048 9.960 33.510 1.00 93.25 102 VAL A CA 1
ATOM 834 C C . VAL A 1 102 ? 38.269 8.870 34.565 1.00 93.25 102 VAL A C 1
ATOM 836 O O . VAL A 1 102 ? 38.962 9.107 35.555 1.00 93.25 102 VAL A O 1
ATOM 839 N N . VAL A 1 103 ? 37.748 7.658 34.344 1.00 91.56 103 VAL A N 1
ATOM 840 C CA . VAL A 1 103 ? 37.940 6.521 35.265 1.00 91.56 103 VAL A CA 1
ATOM 841 C C . VAL A 1 103 ? 39.414 6.111 35.344 1.00 91.56 103 VAL A C 1
ATOM 843 O O . VAL A 1 103 ? 39.930 5.892 36.441 1.00 91.56 103 VAL A O 1
ATOM 846 N N . PHE A 1 104 ? 40.120 6.061 34.210 1.00 89.38 104 PHE A N 1
ATOM 847 C CA . PHE A 1 104 ? 41.549 5.742 34.171 1.00 89.38 104 PHE A CA 1
ATOM 848 C C . PHE A 1 104 ? 42.394 6.805 34.886 1.00 89.38 104 PHE A C 1
ATOM 850 O O . PHE A 1 104 ? 43.241 6.463 35.711 1.00 89.38 104 PHE A O 1
ATOM 857 N N . GLY A 1 105 ? 42.121 8.091 34.640 1.00 90.38 105 GLY A N 1
ATOM 858 C CA . GLY A 1 105 ? 42.783 9.204 35.322 1.00 90.38 105 GLY A CA 1
ATOM 859 C C . GLY A 1 105 ? 42.575 9.169 36.837 1.00 90.38 105 GLY A C 1
ATOM 860 O O . GLY A 1 105 ? 43.537 9.317 37.593 1.00 90.38 105 GLY A O 1
ATOM 861 N N . TRP A 1 106 ? 41.351 8.889 37.297 1.00 88.19 106 TRP A N 1
ATOM 862 C CA . TRP A 1 106 ? 41.055 8.772 38.727 1.00 88.19 106 TRP A CA 1
ATOM 863 C C . TRP A 1 106 ? 41.730 7.550 39.369 1.00 88.19 106 TRP A C 1
ATOM 865 O O . TRP A 1 106 ? 42.314 7.662 40.450 1.00 88.19 106 TRP A O 1
ATOM 875 N N . CYS A 1 107 ? 41.748 6.408 38.674 1.00 87.38 107 CYS A N 1
ATOM 876 C CA . CYS A 1 107 ? 42.480 5.217 39.107 1.00 87.38 107 CYS A CA 1
ATOM 877 C C . CYS A 1 107 ? 43.989 5.487 39.234 1.00 87.38 107 CYS A C 1
ATOM 879 O O . CYS A 1 107 ? 44.587 5.141 40.253 1.00 87.38 107 CYS A O 1
ATOM 881 N N . PHE A 1 108 ? 44.594 6.150 38.242 1.00 86.25 108 PHE A N 1
ATOM 882 C CA . PHE A 1 108 ? 46.015 6.512 38.240 1.00 86.25 108 PHE A CA 1
ATOM 883 C C . PHE A 1 108 ? 46.369 7.487 39.373 1.00 86.25 108 PHE A C 1
ATOM 885 O O . PHE A 1 108 ? 47.378 7.311 40.061 1.00 86.25 108 PHE A O 1
ATOM 892 N N . MET A 1 109 ? 45.510 8.479 39.636 1.00 80.44 109 MET A N 1
ATOM 893 C CA . MET A 1 109 ? 45.670 9.369 40.788 1.00 80.44 109 MET A CA 1
ATOM 894 C C . MET A 1 109 ? 45.647 8.566 42.098 1.00 80.44 109 MET A C 1
ATOM 896 O O . MET A 1 109 ? 46.560 8.677 42.919 1.00 80.44 109 MET A O 1
ATOM 900 N N . ARG A 1 110 ? 44.645 7.691 42.269 1.00 77.19 110 ARG A N 1
ATOM 901 C CA . ARG A 1 110 ? 44.468 6.866 43.472 1.00 77.19 110 ARG A CA 1
ATOM 902 C C . ARG A 1 110 ? 45.636 5.902 43.708 1.00 77.19 110 ARG A C 1
ATOM 904 O O . ARG A 1 110 ? 46.062 5.765 44.855 1.00 77.19 110 ARG A O 1
ATOM 911 N N . SER A 1 111 ? 46.185 5.277 42.662 1.00 73.38 111 SER A N 1
ATOM 912 C CA . SER A 1 111 ? 47.356 4.396 42.787 1.00 73.38 111 SER A CA 1
ATOM 913 C C . SER A 1 111 ? 48.619 5.151 43.200 1.00 73.38 111 SER A C 1
ATOM 915 O O . SER A 1 111 ? 49.403 4.637 43.999 1.00 73.38 111 SER A O 1
ATOM 917 N N . ASN A 1 112 ? 48.803 6.379 42.708 1.00 69.81 112 ASN A N 1
ATOM 918 C CA . ASN A 1 112 ? 49.987 7.181 43.017 1.00 69.81 112 ASN A CA 1
ATOM 919 C C . ASN A 1 112 ? 49.954 7.724 44.452 1.00 69.81 112 ASN A C 1
ATOM 921 O O . ASN A 1 112 ? 50.970 7.652 45.142 1.00 69.81 112 ASN A O 1
ATOM 925 N N . TYR A 1 113 ? 48.787 8.157 44.949 1.00 61.88 113 TYR A N 1
ATOM 926 C CA . TYR A 1 113 ? 48.635 8.509 46.366 1.00 61.88 113 TYR A CA 1
ATOM 927 C C . TYR A 1 113 ? 48.889 7.310 47.288 1.00 61.88 113 TYR A C 1
ATOM 929 O O . TYR A 1 113 ? 49.627 7.443 48.260 1.00 61.88 113 TYR A O 1
ATOM 937 N N . LEU A 1 114 ? 48.358 6.123 46.966 1.00 55.66 114 LEU A N 1
ATOM 938 C CA . LEU A 1 114 ? 48.548 4.938 47.811 1.00 55.66 114 LEU A CA 1
ATOM 939 C C . LEU A 1 114 ? 50.019 4.485 47.866 1.00 55.66 114 LEU A C 1
ATOM 941 O O . LEU A 1 114 ? 50.497 4.066 48.919 1.00 55.66 114 LEU A O 1
ATOM 945 N N . LYS A 1 115 ? 50.771 4.620 46.765 1.00 56.41 115 LYS A N 1
ATOM 946 C CA . LYS A 1 115 ? 52.200 4.262 46.730 1.00 56.41 115 LYS A CA 1
ATOM 947 C C . LYS A 1 115 ? 53.088 5.200 47.565 1.00 56.41 115 LYS A C 1
ATOM 949 O O . LYS A 1 115 ? 54.178 4.793 47.952 1.00 56.41 115 LYS A O 1
ATOM 954 N N . SER A 1 116 ? 52.615 6.404 47.901 1.00 56.44 116 SER A N 1
ATOM 955 C CA . SER A 1 116 ? 53.312 7.337 48.801 1.00 56.44 116 SER A CA 1
ATOM 956 C C . SER A 1 116 ? 53.173 6.989 50.294 1.00 56.44 116 SER A C 1
ATOM 958 O O . SER A 1 116 ? 53.786 7.660 51.121 1.00 56.44 116 SER A O 1
ATOM 960 N N . SER A 1 117 ? 52.381 5.971 50.654 1.00 57.06 117 SER A N 1
ATOM 961 C CA . SER A 1 117 ? 52.098 5.595 52.052 1.00 57.06 117 SER A CA 1
ATOM 962 C C . SER A 1 117 ? 52.482 4.152 52.406 1.00 57.06 117 SER A C 1
ATOM 964 O O . SER A 1 117 ? 52.227 3.713 53.521 1.00 57.06 117 SER A O 1
ATOM 966 N N . ILE A 1 118 ? 53.097 3.408 51.479 1.00 51.72 118 ILE A N 1
ATOM 967 C CA . ILE A 1 118 ? 53.541 2.011 51.674 1.00 51.72 118 ILE A CA 1
ATOM 968 C C . ILE A 1 118 ? 55.043 1.902 51.338 1.00 51.72 118 ILE A C 1
ATOM 970 O O . ILE A 1 118 ? 55.490 1.023 50.601 1.00 51.72 118 ILE A O 1
ATOM 974 N N . GLY A 1 119 ? 55.820 2.875 51.829 1.00 49.53 119 GLY A N 1
ATOM 975 C CA . GLY A 1 119 ? 57.285 2.909 51.724 1.00 49.53 119 GLY A CA 1
ATOM 976 C C . GLY A 1 119 ? 58.005 2.253 52.907 1.00 49.53 119 GLY A C 1
ATOM 977 O O . GLY A 1 119 ? 59.142 1.813 52.761 1.00 49.53 119 GLY A O 1
ATOM 978 N N . GLU A 1 120 ? 57.335 2.139 54.055 1.00 51.94 120 GLU A N 1
ATOM 979 C CA . GLU A 1 120 ? 57.878 1.596 55.304 1.00 51.94 120 GLU A CA 1
ATOM 980 C C . GLU A 1 120 ? 56.968 0.476 55.849 1.00 51.94 120 GLU A C 1
ATOM 982 O O . GLU A 1 120 ? 55.807 0.374 55.456 1.00 51.94 120 GLU A O 1
ATOM 987 N N . ALA A 1 121 ? 57.511 -0.368 56.738 1.00 40.09 121 ALA A N 1
ATOM 988 C CA . ALA A 1 121 ? 56.923 -1.608 57.283 1.00 40.09 121 ALA A CA 1
ATOM 989 C C . ALA A 1 121 ? 56.930 -2.860 56.362 1.00 40.09 121 ALA A C 1
ATOM 991 O O . ALA A 1 121 ? 55.897 -3.373 55.932 1.00 40.09 121 ALA A O 1
ATOM 992 N N . LYS A 1 122 ? 58.122 -3.451 56.170 1.00 40.59 122 LYS A N 1
ATOM 993 C CA . LYS A 1 122 ? 58.305 -4.870 55.783 1.00 40.59 122 LYS A CA 1
ATOM 994 C C . LYS A 1 122 ? 59.258 -5.602 56.745 1.00 40.59 122 LYS A C 1
ATOM 996 O O . LYS A 1 122 ? 60.363 -5.972 56.359 1.00 40.59 122 LYS A O 1
ATOM 1001 N N . THR A 1 123 ? 58.816 -5.846 57.983 1.00 32.75 123 THR A N 1
ATOM 1002 C CA . THR A 1 123 ? 59.608 -6.573 58.997 1.00 32.75 123 THR A CA 1
ATOM 1003 C C . THR A 1 123 ? 58.734 -7.486 59.871 1.00 32.75 123 THR A C 1
ATOM 1005 O O . THR A 1 123 ? 57.701 -7.054 60.361 1.00 32.75 123 THR A O 1
ATOM 1008 N N . SER A 1 124 ? 59.212 -8.716 60.106 1.00 35.09 124 SER A N 1
ATOM 1009 C CA . SER A 1 124 ? 58.787 -9.695 61.133 1.00 35.09 124 SER A CA 1
ATOM 1010 C C . SER A 1 124 ? 57.363 -10.299 61.104 1.00 35.09 124 SER A C 1
ATOM 1012 O O . SER A 1 124 ? 56.449 -9.815 61.756 1.00 35.09 124 SER A O 1
ATOM 1014 N N . ILE A 1 125 ? 57.251 -11.450 60.425 1.00 34.34 125 ILE A N 1
ATOM 1015 C CA . ILE A 1 125 ? 57.013 -12.807 60.993 1.00 34.34 125 ILE A CA 1
ATOM 1016 C C . ILE A 1 125 ? 55.884 -13.042 62.038 1.00 34.34 125 ILE A C 1
ATOM 1018 O O . ILE A 1 125 ? 55.670 -12.304 62.990 1.00 34.34 125 ILE A O 1
ATOM 1022 N N . GLN A 1 126 ? 55.221 -14.191 61.856 1.00 38.75 126 GLN A N 1
ATOM 1023 C CA . GLN A 1 126 ? 54.036 -14.733 62.535 1.00 38.75 126 GLN A CA 1
ATOM 1024 C C . GLN A 1 126 ? 54.358 -15.698 63.704 1.00 38.75 126 GLN A C 1
ATOM 1026 O O . GLN A 1 126 ? 54.996 -16.717 63.468 1.00 38.75 126 GLN A O 1
ATOM 1031 N N . THR A 1 127 ? 53.778 -15.463 64.892 1.00 30.84 127 THR A N 1
ATOM 1032 C CA . THR A 1 127 ? 53.389 -16.449 65.947 1.00 30.84 127 THR A CA 1
ATOM 1033 C C . THR A 1 127 ? 52.401 -15.741 66.903 1.00 30.84 127 THR A C 1
ATOM 1035 O O . THR A 1 127 ? 52.697 -14.610 67.262 1.00 30.84 127 THR A O 1
ATOM 1038 N N . ASN A 1 128 ? 51.186 -16.195 67.263 1.00 34.41 128 ASN A N 1
ATOM 1039 C CA . ASN A 1 128 ? 50.625 -17.492 67.717 1.00 34.41 128 ASN A CA 1
ATOM 1040 C C . ASN A 1 128 ? 50.475 -17.555 69.268 1.00 34.41 128 ASN A C 1
ATOM 1042 O O . ASN A 1 128 ? 51.360 -17.095 69.978 1.00 34.41 128 ASN A O 1
ATOM 1046 N N . GLN A 1 129 ? 49.391 -18.195 69.742 1.00 36.03 129 GLN A N 1
ATOM 1047 C CA . GLN A 1 129 ? 48.972 -18.524 71.128 1.00 36.03 129 GLN A CA 1
ATOM 1048 C C . GLN A 1 129 ? 48.074 -17.539 71.918 1.00 36.03 129 GLN A C 1
ATOM 1050 O O . GLN A 1 129 ? 48.167 -16.322 71.809 1.00 36.03 129 GLN A O 1
ATOM 1055 N N . LEU A 1 130 ? 47.163 -18.150 72.694 1.00 32.94 130 LEU A N 1
ATOM 1056 C CA . LEU A 1 130 ? 46.069 -17.572 73.491 1.00 32.94 130 LEU A CA 1
ATOM 1057 C C . LEU A 1 130 ? 46.498 -17.162 74.915 1.00 32.94 130 LEU A C 1
ATOM 1059 O O . LEU A 1 130 ? 47.128 -17.956 75.609 1.00 32.94 130 LEU A O 1
ATOM 1063 N N . SER A 1 131 ? 45.923 -16.066 75.416 1.00 31.48 131 SER A N 1
ATOM 1064 C CA . SER A 1 131 ? 45.276 -15.983 76.744 1.00 31.48 131 SER A CA 1
ATOM 1065 C C . SER A 1 131 ? 44.290 -14.791 76.740 1.00 31.48 131 SER A C 1
ATOM 1067 O O . SER A 1 131 ? 44.582 -13.795 76.089 1.00 31.48 131 SER A O 1
ATOM 1069 N N . LEU A 1 132 ? 43.058 -14.777 77.273 1.00 32.94 132 LEU A N 1
ATOM 1070 C CA . LEU A 1 132 ? 42.259 -15.577 78.226 1.00 32.94 132 LEU A CA 1
ATOM 1071 C C . LEU A 1 132 ? 42.050 -14.862 79.583 1.00 32.94 132 LEU A C 1
ATOM 1073 O O . LEU A 1 132 ? 42.994 -14.723 80.349 1.00 32.94 132 LEU A O 1
ATOM 1077 N N . LEU A 1 133 ? 40.769 -14.543 79.856 1.00 28.89 133 LEU A N 1
ATOM 1078 C CA . LEU A 1 133 ? 40.137 -14.017 81.088 1.00 28.89 133 LEU A CA 1
ATOM 1079 C C . LEU A 1 133 ? 40.300 -12.520 81.471 1.00 28.89 133 LEU A C 1
ATOM 1081 O O . LEU A 1 133 ? 41.408 -12.007 81.515 1.00 28.89 133 LEU A O 1
ATOM 1085 N N . VAL A 1 134 ? 39.157 -11.947 81.922 1.00 32.47 134 VAL A N 1
ATOM 1086 C CA . VAL A 1 134 ? 38.985 -11.044 83.102 1.00 32.47 134 VAL A CA 1
ATOM 1087 C C . VAL A 1 134 ? 39.458 -9.573 82.956 1.00 32.47 134 VAL A C 1
ATOM 1089 O O . VAL A 1 134 ? 40.531 -9.321 82.430 1.00 32.47 134 VAL A O 1
ATOM 1092 N N . GLU A 1 135 ? 38.721 -8.531 83.388 1.00 35.12 135 GLU A N 1
ATOM 1093 C CA . GLU A 1 135 ? 37.364 -8.403 83.986 1.00 35.12 135 GLU A CA 1
ATOM 1094 C C . GLU A 1 135 ? 36.741 -7.009 83.696 1.00 35.12 135 GLU A C 1
ATOM 1096 O O . GLU A 1 135 ? 37.442 -6.152 83.176 1.00 35.12 135 GLU A O 1
ATOM 1101 N N . GLN A 1 136 ? 35.467 -6.814 84.096 1.00 32.75 136 GLN A N 1
ATOM 1102 C CA . GLN A 1 136 ? 34.768 -5.547 84.456 1.00 32.75 136 GLN A CA 1
ATOM 1103 C C . GLN A 1 136 ? 34.793 -4.366 83.439 1.00 32.75 136 GLN A C 1
ATOM 1105 O O . GLN A 1 136 ? 35.831 -3.898 82.993 1.00 32.75 136 GLN A O 1
ATOM 1110 N N . ASP A 1 137 ? 33.650 -3.886 82.927 1.00 30.72 137 ASP A N 1
ATOM 1111 C CA . ASP A 1 137 ? 32.616 -3.089 83.636 1.00 30.72 137 ASP A CA 1
ATOM 1112 C C . ASP A 1 137 ? 33.207 -1.764 84.176 1.00 30.72 137 ASP A C 1
ATOM 1114 O O . ASP A 1 137 ? 34.050 -1.776 85.064 1.00 30.72 137 ASP A O 1
ATOM 1118 N N . MET A 1 138 ? 32.873 -0.587 83.627 1.00 31.94 138 MET A N 1
ATOM 1119 C CA . MET A 1 138 ? 31.607 0.081 83.959 1.00 31.94 138 MET A CA 1
ATOM 1120 C C . MET A 1 138 ? 31.163 1.184 82.968 1.00 31.94 138 MET A C 1
ATOM 1122 O O . MET A 1 138 ? 31.945 1.712 82.182 1.00 31.94 138 MET A O 1
ATOM 1126 N N . LEU A 1 139 ? 29.872 1.517 83.087 1.00 33.50 139 LEU A N 1
ATOM 1127 C CA . LEU A 1 139 ? 29.130 2.762 82.780 1.00 33.50 139 LEU A CA 1
ATOM 1128 C C . LEU A 1 139 ? 29.996 4.053 82.627 1.00 33.50 139 LEU A C 1
ATOM 1130 O O . LEU A 1 139 ? 31.027 4.196 83.273 1.00 33.50 139 LEU A O 1
ATOM 1134 N N . GLN A 1 140 ? 29.590 5.092 81.879 1.00 31.20 140 GLN A N 1
ATOM 1135 C CA . GLN A 1 140 ? 28.313 5.812 82.047 1.00 31.20 140 GLN A CA 1
ATOM 1136 C C . GLN A 1 140 ? 27.707 6.433 80.773 1.00 31.20 140 GLN A C 1
ATOM 1138 O O . GLN A 1 140 ? 28.334 6.556 79.724 1.00 31.20 140 GLN A O 1
ATOM 1143 N N . LEU A 1 141 ? 26.427 6.782 80.922 1.00 32.94 141 LEU A N 1
ATOM 1144 C CA . LEU A 1 141 ? 25.534 7.433 79.966 1.00 32.94 141 LEU A CA 1
ATOM 1145 C C . LEU A 1 141 ? 25.590 8.970 80.126 1.00 32.94 141 LEU A C 1
ATOM 1147 O O . LEU A 1 141 ? 26.134 9.472 81.104 1.00 32.94 141 LEU A O 1
ATOM 1151 N N . GLU A 1 142 ? 24.891 9.656 79.219 1.00 35.53 142 GLU A N 1
ATOM 1152 C CA . GLU A 1 142 ? 24.270 10.989 79.346 1.00 35.53 142 GLU A CA 1
ATOM 1153 C C . GLU A 1 142 ? 24.973 12.222 78.755 1.00 35.53 142 GLU A C 1
ATOM 1155 O O . GLU A 1 142 ? 26.196 12.285 78.711 1.00 35.53 142 GLU A O 1
ATOM 1160 N N . THR A 1 143 ? 24.265 13.296 78.355 1.00 26.50 143 THR A N 1
ATOM 1161 C CA . THR A 1 143 ? 22.935 13.506 77.695 1.00 26.50 143 THR A CA 1
ATOM 1162 C C . THR A 1 143 ? 22.941 14.982 77.208 1.00 26.50 143 THR A C 1
ATOM 1164 O O . THR A 1 143 ? 23.801 15.764 77.604 1.00 26.50 143 THR A O 1
ATOM 1167 N N . GLN A 1 144 ? 21.926 15.384 76.435 1.00 35.16 144 GLN A N 1
ATOM 1168 C CA . GLN A 1 144 ? 21.495 16.764 76.125 1.00 35.16 144 GLN A CA 1
ATOM 1169 C C . GLN A 1 144 ? 22.209 17.409 74.916 1.00 35.16 144 GLN A C 1
ATOM 1171 O O . GLN A 1 144 ? 23.430 17.442 74.856 1.00 35.16 144 GLN A O 1
ATOM 1176 N N . THR A 1 145 ? 21.545 17.817 73.822 1.00 26.59 145 THR A N 1
ATOM 1177 C CA . THR A 1 145 ? 20.247 18.508 73.575 1.00 26.59 145 THR A CA 1
ATOM 1178 C C . THR A 1 145 ? 20.401 20.027 73.508 1.00 26.59 145 THR A C 1
ATOM 1180 O O . THR A 1 145 ? 20.504 20.678 74.538 1.00 26.59 145 THR A O 1
ATOM 1183 N N . SER A 1 146 ? 20.256 20.596 72.303 1.00 29.12 146 SER A N 1
ATOM 1184 C CA . SER A 1 146 ? 19.162 21.545 72.041 1.00 29.12 146 SER A CA 1
ATOM 1185 C C . SER A 1 146 ? 18.944 21.809 70.547 1.00 29.12 146 SER A C 1
ATOM 1187 O O . SER A 1 146 ? 19.864 22.124 69.799 1.00 29.12 146 SER A O 1
ATOM 1189 N N . SER A 1 147 ? 17.667 21.748 70.181 1.00 28.98 147 SER A N 1
ATOM 1190 C CA . SER A 1 147 ? 16.952 22.448 69.106 1.00 28.98 147 SER A CA 1
ATOM 1191 C C . SER A 1 147 ? 17.285 23.977 69.055 1.00 28.98 147 SER A C 1
ATOM 1193 O O . SER A 1 147 ? 17.966 24.480 69.948 1.00 28.98 147 SER A O 1
ATOM 1195 N N . LYS A 1 148 ? 16.796 24.810 68.115 1.00 29.31 148 LYS A N 1
ATOM 1196 C CA . LYS A 1 148 ? 15.403 24.862 67.627 1.00 29.31 148 LYS A CA 1
ATOM 1197 C C . LYS A 1 148 ? 15.159 25.861 66.458 1.00 29.31 148 LYS A C 1
ATOM 1199 O O . LYS A 1 148 ? 15.691 26.960 66.540 1.00 29.31 148 LYS A O 1
ATOM 1204 N N . ASP A 1 149 ? 14.275 25.487 65.512 1.00 29.88 149 ASP A N 1
ATOM 1205 C CA . ASP A 1 149 ? 13.403 26.310 64.616 1.00 29.88 149 ASP A CA 1
ATOM 1206 C C . ASP A 1 149 ? 14.044 27.449 63.762 1.00 29.88 149 ASP A C 1
ATOM 1208 O O . ASP A 1 149 ? 15.255 27.636 63.775 1.00 29.88 149 ASP A O 1
ATOM 1212 N N . GLU A 1 150 ? 13.302 28.325 63.057 1.00 31.47 150 GLU A N 1
ATOM 1213 C CA . GLU A 1 150 ? 12.428 28.201 61.843 1.00 31.47 150 GLU A CA 1
ATOM 1214 C C . GLU A 1 150 ? 12.342 29.672 61.249 1.00 31.47 150 GLU A C 1
ATOM 1216 O O . GLU A 1 150 ? 13.180 30.477 61.657 1.00 31.47 150 GLU A O 1
ATOM 1221 N N . ILE A 1 151 ? 11.557 30.228 60.299 1.00 33.31 151 ILE A N 1
ATOM 1222 C CA . ILE A 1 151 ? 10.268 30.026 59.583 1.00 33.31 151 ILE A CA 1
ATOM 1223 C C . ILE A 1 151 ? 10.409 30.554 58.115 1.00 33.31 151 ILE A C 1
ATOM 1225 O O . ILE A 1 151 ? 11.396 31.197 57.761 1.00 33.31 151 ILE A O 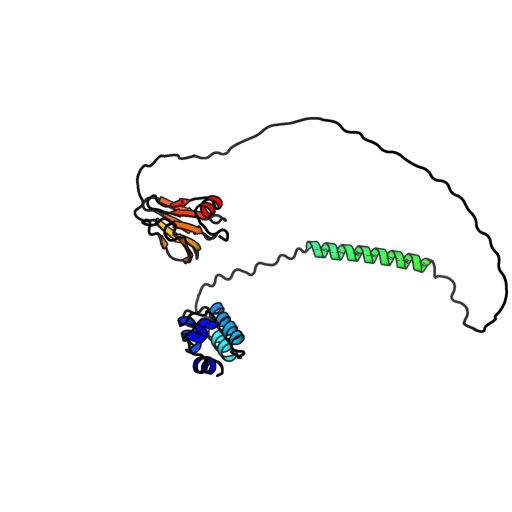1
ATOM 1229 N N . GLU A 1 152 ? 9.413 30.266 57.267 1.00 29.94 152 GLU A N 1
ATOM 1230 C CA . GLU A 1 152 ? 9.014 30.889 55.975 1.00 29.94 152 GLU A CA 1
ATOM 1231 C C . GLU A 1 152 ? 9.063 32.464 55.941 1.00 29.94 152 GLU A C 1
ATOM 1233 O O . GLU A 1 152 ? 9.262 33.094 56.973 1.00 29.94 152 GLU A O 1
ATOM 1238 N N . ALA A 1 153 ? 8.844 33.239 54.853 1.00 27.62 153 ALA A N 1
ATOM 1239 C CA . ALA A 1 153 ? 7.901 33.085 53.729 1.00 27.62 153 ALA A CA 1
ATOM 1240 C C . ALA A 1 153 ? 8.043 34.147 52.587 1.00 27.62 153 ALA A C 1
ATOM 1242 O O . ALA A 1 153 ? 8.562 35.233 52.812 1.00 27.62 153 ALA A O 1
ATOM 1243 N N . LYS A 1 154 ? 7.418 33.854 51.425 1.00 28.09 154 LYS A N 1
ATOM 1244 C CA . LYS A 1 154 ? 6.730 34.740 50.427 1.00 28.09 154 LYS A CA 1
ATOM 1245 C C . LYS A 1 154 ? 7.386 36.027 49.850 1.00 28.09 154 LYS A C 1
ATOM 1247 O O . LYS A 1 154 ? 7.675 36.976 50.563 1.00 28.09 154 LYS A O 1
ATOM 1252 N N . GLY A 1 155 ? 7.341 36.150 48.512 1.00 25.72 155 GLY A N 1
ATOM 1253 C CA . GLY A 1 155 ? 7.456 37.408 47.739 1.00 25.72 155 GLY A CA 1
ATOM 1254 C C . GLY A 1 155 ? 7.354 37.181 46.213 1.00 25.72 155 GLY A C 1
ATOM 1255 O O . GLY A 1 155 ? 7.724 36.105 45.752 1.00 25.72 155 GLY A O 1
ATOM 1256 N N . ALA A 1 156 ? 6.825 38.140 45.435 1.00 26.80 156 ALA A N 1
ATOM 1257 C CA . ALA A 1 156 ? 6.657 38.080 43.963 1.00 26.80 156 ALA A CA 1
ATOM 1258 C C . ALA A 1 156 ? 6.501 39.502 43.349 1.00 26.80 156 ALA A C 1
ATOM 1260 O O . ALA A 1 156 ? 6.426 40.444 44.137 1.00 26.80 156 ALA A O 1
ATOM 1261 N N . ILE A 1 157 ? 6.345 39.617 42.005 1.00 30.92 157 ILE A N 1
ATOM 1262 C CA . ILE A 1 157 ? 5.929 40.828 41.217 1.00 30.92 157 ILE A CA 1
ATOM 1263 C C . ILE A 1 157 ? 7.081 41.878 41.037 1.00 30.92 157 ILE A C 1
ATOM 1265 O O . ILE A 1 157 ? 7.770 42.163 42.009 1.00 30.92 157 ILE A O 1
ATOM 1269 N N . ASP A 1 158 ? 7.412 42.483 39.868 1.00 27.62 158 ASP A N 1
ATOM 1270 C CA . ASP A 1 158 ? 6.890 42.393 38.474 1.00 27.62 158 ASP A CA 1
ATOM 1271 C C . ASP A 1 158 ? 7.850 42.923 37.349 1.00 27.62 158 ASP A C 1
ATOM 1273 O O . ASP A 1 158 ? 8.872 43.529 37.654 1.00 27.62 158 ASP A O 1
ATOM 1277 N N . ILE A 1 159 ? 7.432 42.758 36.071 1.00 29.77 159 ILE A N 1
ATOM 1278 C CA . ILE A 1 159 ? 7.589 43.634 34.854 1.00 29.77 159 ILE A CA 1
ATOM 1279 C C . ILE A 1 159 ? 8.974 44.199 34.408 1.00 29.77 159 ILE A C 1
ATOM 1281 O O . ILE A 1 159 ? 9.586 44.988 35.121 1.00 29.77 159 ILE A O 1
ATOM 1285 N N . ASN A 1 160 ? 9.346 43.995 33.118 1.00 31.25 160 ASN A N 1
ATOM 1286 C CA . ASN A 1 160 ? 9.460 45.090 32.110 1.00 31.25 160 ASN A CA 1
ATOM 1287 C C . ASN A 1 160 ? 9.562 44.641 30.618 1.00 31.25 160 ASN A C 1
ATOM 1289 O O . ASN A 1 160 ? 10.114 43.591 30.314 1.00 31.25 160 ASN A O 1
ATOM 1293 N N . SER A 1 161 ? 9.101 45.529 29.719 1.00 31.95 161 SER A N 1
ATOM 1294 C CA . SER A 1 161 ? 9.367 45.691 28.269 1.00 31.95 161 SER A CA 1
ATOM 1295 C C . SER A 1 161 ? 9.017 44.591 27.248 1.00 31.95 161 SER A C 1
ATOM 1297 O O . SER A 1 161 ? 9.781 43.676 26.959 1.00 31.95 161 SER A O 1
ATOM 1299 N N . THR A 1 162 ? 7.900 44.858 26.565 1.00 29.88 162 THR A N 1
ATOM 1300 C CA . THR A 1 162 ? 7.659 44.690 25.116 1.00 29.88 162 THR A CA 1
ATOM 1301 C C . THR A 1 162 ? 8.857 44.940 24.193 1.00 29.88 162 THR A C 1
ATOM 1303 O O . THR A 1 162 ? 9.582 45.912 24.399 1.00 29.88 162 THR A O 1
ATOM 1306 N N . GLU A 1 163 ? 8.874 44.252 23.047 1.00 34.66 163 GLU A N 1
ATOM 1307 C CA . GLU A 1 163 ? 8.795 44.947 21.750 1.00 34.66 163 GLU A CA 1
ATOM 1308 C C . GLU A 1 163 ? 8.046 44.093 20.708 1.00 34.66 163 GLU A C 1
ATOM 1310 O O . GLU A 1 163 ? 7.985 42.869 20.822 1.00 34.66 163 GLU A O 1
ATOM 1315 N N . ASP A 1 164 ? 7.413 44.761 19.747 1.00 27.06 164 ASP A N 1
ATOM 1316 C CA . ASP A 1 164 ? 6.528 44.186 18.725 1.00 27.06 164 ASP A CA 1
ATOM 1317 C C . ASP A 1 164 ? 7.187 44.289 17.337 1.00 27.06 164 ASP A C 1
ATOM 1319 O O . ASP A 1 164 ? 8.092 45.103 17.154 1.00 27.06 164 ASP A O 1
ATOM 1323 N N . ILE A 1 165 ? 6.675 43.525 16.362 1.00 34.19 165 ILE A N 1
ATOM 1324 C CA . ILE A 1 165 ? 6.422 43.905 14.949 1.00 34.19 165 ILE A CA 1
ATOM 1325 C C . ILE A 1 165 ? 6.450 42.679 14.019 1.00 34.19 165 ILE A C 1
ATOM 1327 O O . ILE A 1 165 ? 7.443 41.973 13.850 1.00 34.19 165 ILE A O 1
ATOM 1331 N N . ASN A 1 166 ? 5.319 42.488 13.342 1.00 34.66 166 ASN A N 1
ATOM 1332 C CA . ASN A 1 166 ? 5.070 41.494 12.302 1.00 34.66 166 ASN A CA 1
ATOM 1333 C C . ASN A 1 166 ? 5.592 41.942 10.921 1.00 34.66 166 ASN A C 1
ATOM 1335 O O . ASN A 1 166 ? 5.323 43.068 10.502 1.00 34.66 166 ASN A O 1
ATOM 1339 N N . SER A 1 167 ? 6.220 41.033 10.163 1.00 33.62 167 SER A N 1
ATOM 1340 C CA . SER A 1 167 ? 6.268 41.100 8.690 1.00 33.62 167 SER A CA 1
ATOM 1341 C C . SER A 1 167 ? 6.640 39.747 8.056 1.00 33.62 167 SER A C 1
ATOM 1343 O O . SER A 1 167 ? 7.333 38.956 8.689 1.00 33.62 167 SER A O 1
ATOM 1345 N N . THR A 1 168 ? 6.282 39.414 6.810 1.00 29.17 168 THR A N 1
ATOM 1346 C CA . THR A 1 168 ? 5.121 39.812 5.981 1.00 29.17 168 THR A CA 1
ATOM 1347 C C . THR A 1 168 ? 4.889 38.711 4.932 1.00 29.17 168 THR A C 1
ATOM 1349 O O . THR A 1 168 ? 5.808 37.992 4.549 1.00 29.17 168 THR A O 1
ATOM 1352 N N . MET A 1 169 ? 3.641 38.588 4.478 1.00 31.08 169 MET A N 1
ATOM 1353 C CA . MET A 1 169 ? 3.150 37.678 3.436 1.00 31.08 169 MET A CA 1
ATOM 1354 C C . MET A 1 169 ? 4.040 37.570 2.181 1.00 31.08 169 MET A C 1
ATOM 1356 O O . MET A 1 169 ? 4.489 38.580 1.641 1.00 31.08 169 MET A O 1
ATOM 1360 N N . LEU A 1 170 ? 4.086 36.369 1.594 1.00 30.09 170 LEU A N 1
ATOM 1361 C CA . LEU A 1 170 ? 4.071 36.213 0.136 1.00 30.09 170 LEU A CA 1
ATOM 1362 C C . LEU A 1 170 ? 2.812 35.439 -0.269 1.00 30.09 170 LEU A C 1
ATOM 1364 O O . LEU A 1 170 ? 2.790 34.212 -0.318 1.00 30.09 170 LEU A O 1
ATOM 1368 N N . GLN A 1 171 ? 1.748 36.195 -0.532 1.00 34.66 171 GLN A N 1
ATOM 1369 C CA . GLN A 1 171 ? 0.536 35.707 -1.181 1.00 34.66 171 GLN A CA 1
ATOM 1370 C C . GLN A 1 171 ? 0.802 35.585 -2.688 1.00 34.66 171 GLN A C 1
ATOM 1372 O O . GLN A 1 171 ? 1.195 36.569 -3.312 1.00 34.66 171 GLN A O 1
ATOM 1377 N N . SER A 1 172 ? 0.491 34.434 -3.284 1.00 34.97 172 SER A N 1
ATOM 1378 C CA . SER A 1 172 ? 0.349 34.301 -4.739 1.00 34.97 172 SER A CA 1
ATOM 1379 C C . SER A 1 172 ? -1.032 33.747 -5.069 1.00 34.97 172 SER A C 1
ATOM 1381 O O . SER A 1 172 ? -1.354 32.632 -4.681 1.00 34.97 172 SER A O 1
ATOM 1383 N N . ALA A 1 173 ? -1.827 34.573 -5.754 1.00 36.78 173 ALA A N 1
ATOM 1384 C CA . ALA A 1 173 ? -3.063 34.253 -6.474 1.00 36.78 173 ALA A CA 1
ATOM 1385 C C . ALA A 1 173 ? -3.981 33.162 -5.877 1.00 36.78 173 ALA A C 1
ATOM 1387 O O . ALA A 1 173 ? -3.910 31.991 -6.240 1.00 36.78 173 ALA A O 1
ATOM 1388 N N . VAL A 1 174 ? -4.975 33.596 -5.093 1.00 39.47 174 VAL A N 1
ATOM 1389 C CA . VAL A 1 174 ? -6.284 32.928 -5.140 1.00 39.47 174 VAL A CA 1
ATOM 1390 C C . VAL A 1 174 ? -6.874 33.217 -6.521 1.00 39.47 174 VAL A C 1
ATOM 1392 O O . VAL A 1 174 ? -7.152 34.374 -6.836 1.00 39.47 174 VAL A O 1
ATOM 1395 N N . ALA A 1 175 ? -7.038 32.183 -7.343 1.00 35.72 175 ALA A N 1
ATOM 1396 C CA . ALA A 1 175 ? -7.794 32.243 -8.589 1.00 35.72 175 ALA A CA 1
ATOM 1397 C C . ALA A 1 175 ? -9.194 31.663 -8.346 1.00 35.72 175 ALA A C 1
ATOM 1399 O O . ALA A 1 175 ? -9.502 30.552 -8.768 1.00 35.72 175 ALA A O 1
ATOM 1400 N N . ASP A 1 176 ? -10.022 32.414 -7.618 1.00 40.22 176 ASP A N 1
ATOM 1401 C CA . ASP A 1 176 ? -11.442 32.098 -7.459 1.00 40.22 176 ASP A CA 1
ATOM 1402 C C . ASP A 1 176 ? -12.172 32.523 -8.742 1.00 40.22 176 ASP A C 1
ATOM 1404 O O . ASP A 1 176 ? -12.611 33.665 -8.893 1.00 40.22 176 ASP A O 1
ATOM 1408 N N . VAL A 1 177 ? -12.170 31.626 -9.731 1.00 41.75 177 VAL A N 1
ATOM 1409 C CA . VAL A 1 177 ? -12.894 31.787 -10.996 1.00 41.75 177 VAL A CA 1
ATOM 1410 C C . VAL A 1 177 ? -13.986 30.731 -11.041 1.00 41.75 177 VAL A C 1
ATOM 1412 O O . VAL A 1 177 ? -13.744 29.582 -11.415 1.00 41.75 177 VAL A O 1
ATOM 1415 N N . ASP A 1 178 ? -15.186 31.162 -10.656 1.00 45.09 178 ASP A N 1
ATOM 1416 C CA . ASP A 1 178 ? -16.448 30.419 -10.682 1.00 45.09 178 ASP A CA 1
ATOM 1417 C C . ASP A 1 178 ? -16.757 29.899 -12.102 1.00 45.09 178 ASP A C 1
ATOM 1419 O O . ASP A 1 178 ? -17.428 30.538 -12.916 1.00 45.09 178 ASP A O 1
ATOM 1423 N N . THR A 1 179 ? -16.175 28.745 -12.432 1.00 38.31 179 THR A N 1
ATOM 1424 C CA . THR A 1 179 ? -16.230 28.130 -13.762 1.00 38.31 179 THR A CA 1
ATOM 1425 C C . THR A 1 179 ? -17.345 27.095 -13.778 1.00 38.31 179 THR A C 1
ATOM 1427 O O . THR A 1 179 ? -17.124 25.887 -13.675 1.00 38.31 179 THR A O 1
ATOM 1430 N N . LEU A 1 180 ? -18.577 27.589 -13.882 1.00 44.41 180 LEU A N 1
ATOM 1431 C CA . LEU A 1 180 ? -19.778 26.766 -13.973 1.00 44.41 180 LEU A CA 1
ATOM 1432 C C . LEU A 1 180 ? -19.785 25.889 -15.239 1.00 44.41 180 LEU A C 1
ATOM 1434 O O . LEU A 1 180 ? -20.250 26.303 -16.299 1.00 44.41 180 LEU A O 1
ATOM 1438 N N . GLY A 1 181 ? -19.383 24.625 -15.081 1.00 50.53 181 GLY A N 1
ATOM 1439 C CA . GLY A 1 181 ? -19.997 23.526 -15.830 1.00 50.53 181 GLY A CA 1
ATOM 1440 C C . GLY A 1 181 ? -19.240 22.944 -17.025 1.00 50.53 181 GLY A C 1
ATOM 1441 O O . GLY A 1 181 ? -19.877 22.646 -18.032 1.00 50.53 181 GLY A O 1
ATOM 1442 N N . ALA A 1 182 ? -17.941 22.671 -16.893 1.00 57.75 182 ALA A N 1
ATOM 1443 C CA . ALA A 1 182 ? -17.344 21.517 -17.572 1.00 57.75 182 ALA A CA 1
ATOM 1444 C C . ALA A 1 182 ? -17.329 20.334 -16.585 1.00 57.75 182 ALA A C 1
ATOM 1446 O O . ALA A 1 182 ? -16.460 20.250 -15.720 1.00 57.75 182 ALA A O 1
ATOM 1447 N N . THR A 1 183 ? -18.334 19.453 -16.647 1.00 69.62 183 THR A N 1
ATOM 1448 C CA . THR A 1 183 ? -18.280 18.160 -15.939 1.00 69.62 183 THR A CA 1
ATOM 1449 C C . THR A 1 183 ? -17.324 17.250 -16.703 1.00 69.62 183 THR A C 1
ATOM 1451 O O . THR A 1 183 ? -17.586 17.025 -17.886 1.00 69.62 183 THR A O 1
ATOM 1454 N N . PRO A 1 184 ? -16.243 16.739 -16.095 1.00 78.19 184 PRO A N 1
ATOM 1455 C CA . PRO A 1 184 ? -15.218 16.050 -16.862 1.00 78.19 184 PRO A CA 1
ATOM 1456 C C . PRO A 1 184 ? -15.694 14.675 -17.331 1.00 78.19 184 PRO A C 1
ATOM 1458 O O . PRO A 1 184 ? -16.210 13.902 -16.529 1.00 78.19 184 PRO A O 1
ATOM 1461 N N . ASP A 1 185 ? -15.479 14.358 -18.612 1.00 82.38 185 ASP A N 1
ATOM 1462 C CA . ASP A 1 185 ? -15.882 13.072 -19.212 1.00 82.38 185 ASP A CA 1
ATOM 1463 C C . ASP A 1 185 ? -15.170 11.866 -18.573 1.00 82.38 185 ASP A C 1
ATOM 1465 O O . ASP A 1 185 ? -15.724 10.771 -18.508 1.00 82.38 185 ASP A O 1
ATOM 1469 N N . PHE A 1 186 ? -13.943 12.074 -18.086 1.00 87.81 186 PHE A N 1
ATOM 1470 C CA . PHE A 1 186 ? -13.154 11.094 -17.344 1.00 87.81 186 PHE A CA 1
ATOM 1471 C C . PHE A 1 186 ? -12.351 11.778 -16.234 1.00 87.81 186 PHE A C 1
ATOM 1473 O O . PHE A 1 186 ? -12.006 12.960 -16.318 1.00 87.81 186 PHE A O 1
ATOM 1480 N N . VAL A 1 187 ? -11.961 10.994 -15.230 1.00 92.62 187 VAL A N 1
ATOM 1481 C CA . VAL A 1 187 ? -10.884 11.327 -14.291 1.00 92.62 187 VAL A CA 1
ATOM 1482 C C . VAL A 1 187 ? -9.962 10.117 -14.215 1.00 92.62 187 VAL A C 1
ATOM 1484 O O . VAL A 1 187 ? -10.431 9.005 -13.989 1.00 92.62 187 VAL A O 1
ATOM 1487 N N . GLN A 1 188 ? -8.654 10.312 -14.369 1.00 94.19 188 GLN A N 1
ATOM 1488 C CA . GLN A 1 188 ? -7.661 9.242 -14.253 1.00 94.19 188 GLN A CA 1
ATOM 1489 C C . GLN A 1 188 ? -6.434 9.675 -13.447 1.00 94.19 188 GLN A C 1
ATOM 1491 O O . GLN A 1 188 ? -5.998 10.828 -13.502 1.00 94.19 188 GLN A O 1
ATOM 1496 N N . ILE A 1 189 ? -5.843 8.725 -12.725 1.00 95.50 189 ILE A N 1
ATOM 1497 C CA . ILE A 1 189 ? -4.558 8.878 -12.046 1.00 95.50 189 ILE A CA 1
ATOM 1498 C C . ILE A 1 189 ? -3.473 8.130 -12.828 1.00 95.50 189 ILE A C 1
ATOM 1500 O O . ILE A 1 189 ? -3.583 6.938 -13.110 1.00 95.50 189 ILE A O 1
ATOM 1504 N N . VAL A 1 190 ? -2.424 8.856 -13.209 1.00 95.44 190 VAL A N 1
ATOM 1505 C CA . VAL A 1 190 ? -1.306 8.373 -14.023 1.00 95.44 190 VAL A CA 1
ATOM 1506 C C . VAL A 1 190 ? -0.056 8.281 -13.141 1.00 95.44 190 VAL A C 1
ATOM 1508 O O . VAL A 1 190 ? 0.514 9.317 -12.789 1.00 95.44 190 VAL A O 1
ATOM 1511 N N . PRO A 1 191 ? 0.388 7.077 -12.749 1.00 95.88 191 PRO A N 1
ATOM 1512 C CA . PRO A 1 191 ? 1.601 6.907 -11.954 1.00 95.88 191 PRO A CA 1
ATOM 1513 C C . PRO A 1 191 ? 2.859 7.247 -12.768 1.00 95.88 191 PRO A C 1
ATOM 1515 O O . PRO A 1 191 ? 3.006 6.803 -13.904 1.00 95.88 191 PRO A O 1
ATOM 1518 N N . VAL A 1 192 ? 3.815 7.971 -12.173 1.00 92.81 192 VAL A N 1
ATOM 1519 C CA . VAL A 1 192 ? 5.170 8.131 -12.754 1.00 92.81 192 VAL A CA 1
ATOM 1520 C C . VAL A 1 192 ? 6.034 6.897 -12.450 1.00 92.81 192 VAL A C 1
ATOM 1522 O O . VAL A 1 192 ? 6.935 6.538 -13.209 1.00 92.81 192 VAL A O 1
ATOM 1525 N N . LYS A 1 193 ? 5.753 6.237 -11.321 1.00 91.31 193 LYS A N 1
ATOM 1526 C CA . LYS A 1 193 ? 6.265 4.929 -10.878 1.00 91.31 193 LYS A CA 1
ATOM 1527 C C . LYS A 1 193 ? 5.187 4.254 -10.025 1.00 91.31 193 LYS A C 1
ATOM 1529 O O . LYS A 1 193 ? 4.237 4.923 -9.636 1.00 91.31 193 LYS A O 1
ATOM 1534 N N . LYS A 1 194 ? 5.385 2.972 -9.682 1.00 93.38 194 LYS A N 1
ATOM 1535 C CA . LYS A 1 194 ? 4.521 2.167 -8.792 1.00 93.38 194 LYS A CA 1
ATOM 1536 C C . LYS A 1 194 ? 3.949 2.985 -7.623 1.00 93.38 194 LYS A C 1
ATOM 1538 O O . LYS A 1 194 ? 4.645 3.243 -6.642 1.00 93.38 194 LYS A O 1
ATOM 1543 N N . LEU A 1 195 ? 2.683 3.370 -7.760 1.00 95.19 195 LEU A N 1
ATOM 1544 C CA . LEU A 1 195 ? 1.915 4.191 -6.831 1.00 95.19 195 LEU A CA 1
ATOM 1545 C C . LEU A 1 195 ? 0.972 3.282 -6.053 1.00 95.19 195 LEU A C 1
ATOM 1547 O O . LEU A 1 195 ? 0.117 2.637 -6.655 1.00 95.19 195 LEU A O 1
ATOM 1551 N N . TRP A 1 196 ? 1.089 3.260 -4.726 1.00 96.06 196 TRP A N 1
ATOM 1552 C CA . TRP A 1 196 ? 0.009 2.750 -3.882 1.00 96.06 196 TRP A CA 1
ATOM 1553 C C . TRP A 1 196 ? -1.071 3.824 -3.727 1.00 96.06 196 TRP A C 1
ATOM 1555 O O . TRP A 1 196 ? -0.734 4.987 -3.460 1.00 96.06 196 TRP A O 1
ATOM 1565 N N . PHE A 1 197 ? -2.339 3.427 -3.844 1.00 95.12 197 PHE A N 1
ATOM 1566 C CA . PHE A 1 197 ? -3.475 4.224 -3.391 1.00 95.12 197 PHE A CA 1
ATOM 1567 C C . PHE A 1 197 ? -4.554 3.357 -2.733 1.00 95.12 197 PHE A C 1
ATOM 1569 O O . PHE A 1 197 ? -4.829 2.231 -3.154 1.00 95.12 197 PHE A O 1
ATOM 1576 N N . GLY A 1 198 ? -5.179 3.922 -1.704 1.00 94.75 198 GLY A N 1
ATOM 1577 C CA . GLY A 1 198 ? -6.407 3.430 -1.100 1.00 94.75 198 GLY A CA 1
ATOM 1578 C C . GLY A 1 198 ? -7.628 4.111 -1.720 1.00 94.75 198 GLY A C 1
ATOM 1579 O O . GLY A 1 198 ? -7.599 5.304 -2.026 1.00 94.75 198 GLY A O 1
ATOM 1580 N N . LEU A 1 199 ? -8.703 3.349 -1.890 1.00 94.31 199 LEU A N 1
ATOM 1581 C CA . LEU A 1 199 ? -9.961 3.735 -2.516 1.00 94.31 199 LEU A CA 1
ATOM 1582 C C . LEU A 1 199 ? -11.130 3.373 -1.588 1.00 94.31 199 LEU A C 1
ATOM 1584 O O . LEU A 1 199 ? -11.245 2.237 -1.123 1.00 94.31 199 LEU A O 1
ATOM 1588 N N . VAL A 1 200 ? -12.021 4.329 -1.332 1.00 94.12 200 VAL A N 1
ATOM 1589 C CA . VAL A 1 200 ? -13.283 4.099 -0.614 1.00 94.12 200 VAL A CA 1
ATOM 1590 C C . VAL A 1 200 ? -14.438 4.519 -1.503 1.00 94.12 200 VAL A C 1
ATOM 1592 O O . VAL A 1 200 ? -14.533 5.682 -1.890 1.00 94.12 200 VAL A O 1
ATOM 1595 N N . ASN A 1 201 ? -15.344 3.593 -1.802 1.00 92.19 201 ASN A N 1
ATOM 1596 C CA . ASN A 1 201 ? -16.595 3.933 -2.465 1.00 92.19 201 ASN A CA 1
ATOM 1597 C C . ASN A 1 201 ? -17.581 4.507 -1.435 1.00 92.19 201 ASN A C 1
ATOM 1599 O O . ASN A 1 201 ? -17.924 3.841 -0.457 1.00 92.19 201 ASN A O 1
ATOM 1603 N N . LEU A 1 202 ? -18.051 5.738 -1.635 1.00 89.81 202 LEU A N 1
ATOM 1604 C CA . LEU A 1 202 ? -18.916 6.416 -0.667 1.00 89.81 202 LEU A CA 1
ATOM 1605 C C . LEU A 1 202 ? -20.345 5.865 -0.640 1.00 89.81 202 LEU A C 1
ATOM 1607 O O . LEU A 1 202 ? -20.994 5.996 0.400 1.00 89.81 202 LEU A O 1
ATOM 1611 N N . ASP A 1 203 ? -20.802 5.232 -1.718 1.00 86.62 203 ASP A N 1
ATOM 1612 C CA . ASP A 1 203 ? -22.161 4.700 -1.860 1.00 86.62 203 ASP A CA 1
ATOM 1613 C C . ASP A 1 203 ? -22.323 3.344 -1.147 1.00 86.62 203 ASP A C 1
ATOM 1615 O O . ASP A 1 203 ? -23.270 3.124 -0.395 1.00 86.62 203 ASP A O 1
ATOM 1619 N N . THR A 1 204 ? -21.356 2.442 -1.339 1.00 85.69 204 THR A N 1
ATOM 1620 C CA . THR A 1 204 ? -21.341 1.072 -0.784 1.00 85.69 204 THR A CA 1
ATOM 1621 C C . THR A 1 204 ? -20.522 0.929 0.501 1.00 85.69 204 THR A C 1
ATOM 1623 O O . THR A 1 204 ? -20.606 -0.102 1.164 1.00 85.69 204 THR A O 1
ATOM 1626 N N . LYS A 1 205 ? -19.707 1.938 0.845 1.00 85.44 205 LYS A N 1
ATOM 1627 C CA . LYS A 1 205 ? -18.701 1.919 1.927 1.00 85.44 205 LYS A CA 1
ATOM 1628 C C . LYS A 1 205 ? -17.656 0.797 1.816 1.00 85.44 205 LYS A C 1
ATOM 1630 O O . LYS A 1 205 ? -16.982 0.486 2.796 1.00 85.44 205 LYS A O 1
ATOM 1635 N N . VAL A 1 206 ? -17.474 0.222 0.624 1.00 86.12 206 VAL A N 1
ATOM 1636 C CA . VAL A 1 206 ? -16.375 -0.711 0.346 1.00 86.12 206 VAL A CA 1
ATOM 1637 C C . VAL A 1 206 ? -15.046 0.048 0.351 1.00 86.12 206 VAL A C 1
ATOM 1639 O O . VAL A 1 206 ? -14.901 1.076 -0.311 1.00 86.12 206 VAL A O 1
ATOM 1642 N N . VAL A 1 207 ? -14.088 -0.489 1.106 1.00 89.94 207 VAL A N 1
ATOM 1643 C CA . VAL A 1 207 ? -12.701 -0.022 1.218 1.00 89.94 207 VAL A CA 1
ATOM 1644 C C . VAL A 1 207 ? -11.808 -1.022 0.483 1.00 89.94 207 VAL A C 1
ATOM 1646 O O . VAL A 1 207 ? -11.971 -2.232 0.642 1.00 89.94 207 VAL A O 1
ATOM 1649 N N . THR A 1 208 ? -10.885 -0.547 -0.345 1.00 88.81 208 THR A N 1
ATOM 1650 C CA . THR A 1 208 ? -9.949 -1.375 -1.127 1.00 88.81 208 THR A CA 1
ATOM 1651 C C . THR A 1 208 ? -8.661 -0.588 -1.361 1.00 88.81 208 THR A C 1
ATOM 1653 O O . THR A 1 208 ? -8.693 0.637 -1.373 1.00 88.81 208 THR A O 1
ATOM 1656 N N . ASP A 1 209 ? -7.526 -1.252 -1.543 1.00 92.50 209 ASP A N 1
ATOM 1657 C CA . ASP A 1 209 ? -6.259 -0.608 -1.887 1.00 92.50 209 ASP A CA 1
ATOM 1658 C C . ASP A 1 209 ? -5.481 -1.413 -2.934 1.00 92.50 209 ASP A C 1
ATOM 1660 O O . ASP A 1 209 ? -5.649 -2.626 -3.063 1.00 92.50 209 ASP A O 1
ATOM 1664 N N . GLN A 1 210 ? -4.659 -0.725 -3.729 1.00 91.31 210 GLN A N 1
ATOM 1665 C CA . GLN A 1 210 ? -3.888 -1.343 -4.807 1.00 91.31 210 GLN A CA 1
ATOM 1666 C C . GLN A 1 210 ? -2.613 -0.561 -5.138 1.00 91.31 210 GLN A C 1
ATOM 1668 O O . GLN A 1 210 ? -2.450 0.601 -4.768 1.00 91.31 210 GLN A O 1
ATOM 1673 N N . ILE A 1 211 ? -1.701 -1.212 -5.867 1.00 94.69 211 ILE A N 1
ATOM 1674 C CA . ILE A 1 211 ? -0.499 -0.592 -6.437 1.00 94.69 211 ILE A CA 1
ATOM 1675 C C . ILE A 1 211 ? -0.632 -0.599 -7.960 1.00 94.69 211 ILE A C 1
ATOM 1677 O O . ILE A 1 211 ? -0.859 -1.661 -8.537 1.00 94.69 211 ILE A O 1
ATOM 1681 N N . ILE A 1 212 ? -0.461 0.561 -8.598 1.00 93.06 212 ILE A N 1
ATOM 1682 C CA . ILE A 1 212 ? -0.523 0.729 -10.058 1.00 93.06 212 ILE A CA 1
ATOM 1683 C C . ILE A 1 212 ? 0.787 1.273 -10.634 1.00 93.06 212 ILE A C 1
ATOM 1685 O O . ILE A 1 212 ? 1.449 2.114 -10.027 1.00 93.06 212 ILE A O 1
ATOM 1689 N N . ASP A 1 213 ? 1.144 0.818 -11.831 1.00 93.38 213 ASP A N 1
ATOM 1690 C CA . ASP A 1 213 ? 2.219 1.346 -12.685 1.00 93.38 213 ASP A CA 1
ATOM 1691 C C . ASP A 1 213 ? 1.743 1.719 -14.105 1.00 93.38 213 ASP A C 1
ATOM 1693 O O . ASP A 1 213 ? 2.536 2.190 -14.917 1.00 93.38 213 ASP A O 1
ATOM 1697 N N . ALA A 1 214 ? 0.439 1.606 -14.366 1.00 93.00 214 ALA A N 1
ATOM 1698 C CA . ALA A 1 214 ? -0.256 2.103 -15.552 1.00 93.00 214 ALA A CA 1
ATOM 1699 C C . ALA A 1 214 ? -1.389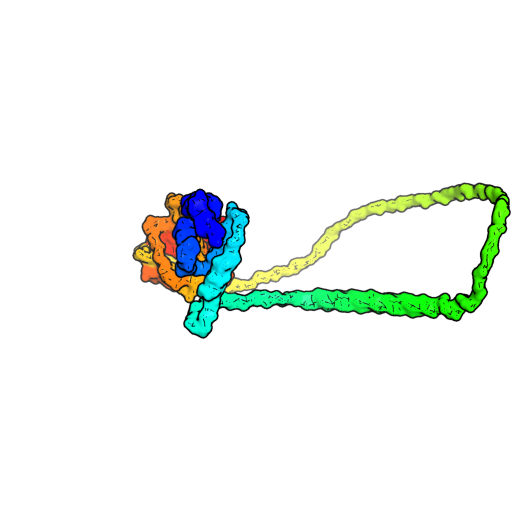 3.075 -15.144 1.00 93.00 214 ALA A C 1
ATOM 1701 O O . ALA A 1 214 ? -1.776 3.078 -13.971 1.00 93.00 214 ALA A O 1
ATOM 1702 N N . PRO A 1 215 ? -1.929 3.898 -16.067 1.00 94.19 215 PRO A N 1
ATOM 1703 C CA . PRO A 1 215 ? -3.076 4.764 -15.790 1.00 94.19 215 PRO A CA 1
ATOM 1704 C C . PRO A 1 215 ? -4.281 4.004 -15.222 1.00 94.19 215 PRO A C 1
ATOM 1706 O O . PRO A 1 215 ? -4.607 2.913 -15.687 1.00 94.19 215 PRO A O 1
ATOM 1709 N N . PHE A 1 216 ? -4.960 4.606 -14.246 1.00 93.19 216 PHE A N 1
ATOM 1710 C CA . PHE A 1 216 ? -6.194 4.086 -13.658 1.00 93.19 216 PHE A CA 1
ATOM 1711 C C . PHE A 1 216 ? -7.302 5.137 -13.755 1.00 93.19 216 PHE A C 1
ATOM 1713 O O . PHE A 1 216 ? -7.150 6.247 -13.246 1.00 93.19 216 PHE A O 1
ATOM 1720 N N . GLU A 1 217 ? -8.407 4.785 -14.407 1.00 92.69 217 GLU A N 1
ATOM 1721 C CA . GLU A 1 217 ? -9.567 5.654 -14.621 1.00 92.69 217 GLU A CA 1
ATOM 1722 C C . GLU A 1 217 ? -10.647 5.399 -13.558 1.00 92.69 217 GLU A C 1
ATOM 1724 O O . GLU A 1 217 ? -10.917 4.254 -13.189 1.00 92.69 217 GLU A O 1
ATOM 1729 N N . PHE A 1 218 ? -11.257 6.468 -13.047 1.00 90.19 218 PHE A N 1
ATOM 1730 C CA . PHE A 1 218 ? -12.298 6.406 -12.026 1.00 90.19 218 PHE A CA 1
ATOM 1731 C C . PHE A 1 218 ? -13.689 6.478 -12.655 1.00 90.19 218 PHE A C 1
ATOM 1733 O O . PHE A 1 218 ? -13.989 7.370 -13.444 1.00 90.19 218 PHE A O 1
ATOM 1740 N N . ASP A 1 219 ? -14.579 5.586 -12.221 1.00 88.81 219 ASP A N 1
ATOM 1741 C CA . ASP A 1 219 ? -15.998 5.631 -12.569 1.00 88.81 219 ASP A CA 1
ATOM 1742 C C . ASP A 1 219 ? -16.693 6.798 -11.843 1.00 88.81 219 ASP A C 1
ATOM 1744 O O . ASP A 1 219 ? -17.200 6.648 -10.727 1.00 88.81 219 ASP A O 1
ATOM 1748 N N . ILE A 1 220 ? -16.704 7.964 -12.492 1.00 87.50 220 ILE A N 1
ATOM 1749 C CA . ILE A 1 220 ? -17.291 9.227 -12.012 1.00 87.50 220 ILE A CA 1
ATOM 1750 C C . ILE A 1 220 ? -18.816 9.185 -11.799 1.00 87.50 220 ILE A C 1
ATOM 1752 O O . ILE A 1 220 ? -19.386 10.144 -11.276 1.00 87.50 220 ILE A O 1
ATOM 1756 N N . THR A 1 221 ? -19.503 8.093 -12.169 1.00 87.31 221 THR A N 1
ATOM 1757 C CA . THR A 1 221 ? -20.928 7.914 -11.826 1.00 87.31 221 THR A CA 1
ATOM 1758 C C . THR A 1 221 ? -21.136 7.641 -10.333 1.00 87.31 221 THR A C 1
ATOM 1760 O O . THR A 1 221 ? -22.227 7.872 -9.809 1.00 87.31 221 THR A O 1
ATOM 1763 N N . LYS A 1 222 ? -20.083 7.176 -9.651 1.00 90.31 222 LYS A N 1
ATOM 1764 C CA . LYS A 1 222 ? -20.016 6.911 -8.210 1.00 90.31 222 LYS A CA 1
ATOM 1765 C C . LYS A 1 222 ? -19.188 7.983 -7.517 1.00 90.31 222 LYS A C 1
ATOM 1767 O O . LYS A 1 222 ? -18.379 8.662 -8.148 1.00 90.31 222 LYS A O 1
ATOM 1772 N N . SER A 1 223 ? -19.352 8.103 -6.202 1.00 93.00 223 SER A N 1
ATOM 1773 C CA . SER A 1 223 ? -18.534 9.017 -5.404 1.00 93.00 223 SER A CA 1
ATOM 1774 C C . SER A 1 223 ? -17.441 8.250 -4.655 1.00 93.00 223 SER A C 1
ATOM 1776 O O . SER A 1 223 ? -17.697 7.218 -4.028 1.00 93.00 223 SER A O 1
ATOM 1778 N N . TRP A 1 224 ? -16.207 8.743 -4.727 1.00 94.38 224 TRP A N 1
ATOM 1779 C CA . TRP A 1 224 ? -15.014 8.067 -4.223 1.00 94.38 224 TRP A CA 1
ATOM 1780 C C . TRP A 1 224 ? -14.203 8.972 -3.302 1.00 94.38 224 TRP A C 1
ATOM 1782 O O . TRP A 1 224 ? -14.050 10.166 -3.562 1.00 94.38 224 TRP A O 1
ATOM 1792 N N . LEU A 1 225 ? -13.606 8.382 -2.268 1.00 96.50 225 LEU A N 1
ATOM 1793 C CA . LEU A 1 225 ? -12.451 8.961 -1.591 1.00 96.50 225 LEU A CA 1
ATOM 1794 C C . LEU A 1 225 ? -11.194 8.200 -2.016 1.00 96.50 225 LEU A C 1
ATOM 1796 O O . LEU A 1 225 ? -11.187 6.968 -2.010 1.00 96.50 225 LEU A O 1
ATOM 1800 N N . VAL A 1 226 ? -10.127 8.928 -2.327 1.00 96.69 226 VAL A N 1
ATOM 1801 C CA . VAL A 1 226 ? -8.812 8.378 -2.679 1.00 96.69 226 VAL A CA 1
ATOM 1802 C C . VAL A 1 226 ? -7.777 8.885 -1.680 1.00 96.69 226 VAL A C 1
ATOM 1804 O O . VAL A 1 226 ? -7.786 10.067 -1.349 1.00 96.69 226 VAL A O 1
ATOM 1807 N N . ALA A 1 227 ? -6.872 8.018 -1.230 1.00 96.75 227 ALA A N 1
ATOM 1808 C CA . ALA A 1 227 ? -5.672 8.387 -0.477 1.00 96.75 227 ALA A CA 1
ATOM 1809 C C . ALA A 1 227 ? -4.438 7.834 -1.196 1.00 96.75 227 ALA A C 1
ATOM 1811 O O . ALA A 1 227 ? -4.381 6.637 -1.471 1.00 96.75 227 ALA A O 1
ATOM 1812 N N . THR A 1 228 ? -3.454 8.674 -1.511 1.00 96.31 228 THR A N 1
ATOM 1813 C CA . THR A 1 228 ? -2.242 8.261 -2.237 1.00 96.31 228 THR A CA 1
ATOM 1814 C C . THR A 1 228 ? -1.041 8.077 -1.313 1.00 96.31 228 THR A C 1
ATOM 1816 O O . THR A 1 228 ? -0.949 8.664 -0.235 1.00 96.31 228 THR A O 1
ATOM 1819 N N . SER A 1 229 ? -0.080 7.260 -1.738 1.00 91.25 229 SER A N 1
ATOM 1820 C CA . SER A 1 229 ? 1.269 7.252 -1.156 1.00 91.25 229 SER A CA 1
ATOM 1821 C C . SER A 1 229 ? 2.110 8.437 -1.654 1.00 91.25 229 SER A C 1
ATOM 1823 O O . SER A 1 229 ? 1.712 9.164 -2.559 1.00 91.25 229 SER A O 1
ATOM 1825 N N . VAL A 1 230 ? 3.311 8.595 -1.091 1.00 94.00 230 VAL A N 1
ATOM 1826 C CA . VAL A 1 230 ? 4.301 9.642 -1.428 1.00 94.00 230 VAL A CA 1
ATOM 1827 C C . VAL A 1 230 ? 5.040 9.365 -2.761 1.00 94.00 230 VAL A C 1
ATOM 1829 O O . VAL A 1 230 ? 6.161 9.815 -2.980 1.00 94.00 230 VAL A O 1
ATOM 1832 N N . ALA A 1 231 ? 4.469 8.547 -3.649 1.00 92.25 231 ALA A N 1
ATOM 1833 C CA . ALA A 1 231 ? 5.030 8.295 -4.977 1.00 92.25 231 ALA A CA 1
ATOM 1834 C C . ALA A 1 231 ? 4.453 9.312 -5.979 1.00 92.25 231 ALA A C 1
ATOM 1836 O O . ALA A 1 231 ? 3.254 9.569 -5.926 1.00 92.25 231 ALA A O 1
ATOM 1837 N N . PRO A 1 232 ? 5.252 9.879 -6.902 1.00 94.31 232 PRO A N 1
ATOM 1838 C CA . PRO A 1 232 ? 4.768 10.911 -7.814 1.00 94.31 232 PRO A CA 1
ATOM 1839 C C . PRO A 1 232 ? 3.790 10.377 -8.868 1.00 94.31 232 PRO A C 1
ATOM 1841 O O . PRO A 1 232 ? 3.970 9.289 -9.431 1.00 94.31 232 PRO A O 1
ATOM 1844 N N . PHE A 1 233 ? 2.772 11.182 -9.165 1.00 96.19 233 PHE A N 1
ATOM 1845 C CA . PHE A 1 233 ? 1.693 10.873 -10.103 1.00 96.19 233 PHE A CA 1
ATOM 1846 C C . PHE A 1 233 ? 1.149 12.144 -10.760 1.00 96.19 233 PHE A C 1
ATOM 1848 O O . PHE A 1 233 ? 1.387 13.257 -10.297 1.00 96.19 233 PHE A O 1
ATOM 1855 N N . THR A 1 234 ? 0.364 11.973 -11.816 1.00 95.88 234 THR A N 1
ATOM 1856 C CA . THR A 1 234 ? -0.388 13.050 -12.456 1.00 95.88 234 THR A CA 1
ATOM 1857 C C . THR A 1 234 ? -1.869 12.706 -12.460 1.00 95.88 234 THR A C 1
ATOM 1859 O O . THR A 1 234 ? -2.257 11.610 -12.855 1.00 95.88 234 THR A O 1
ATOM 1862 N N . LEU A 1 235 ? -2.704 13.640 -12.024 1.00 95.31 235 LEU A N 1
ATOM 1863 C CA . LEU A 1 235 ? -4.157 13.550 -12.078 1.00 95.31 235 LEU A CA 1
ATOM 1864 C C . LEU A 1 235 ? -4.630 14.256 -13.353 1.00 95.31 235 LEU A C 1
ATOM 1866 O O . LEU A 1 235 ? -4.396 15.455 -13.506 1.00 95.31 235 LEU A O 1
ATOM 1870 N N . LYS A 1 236 ? -5.265 13.519 -14.267 1.00 92.88 236 LYS A N 1
ATOM 1871 C CA . LYS A 1 236 ? -5.830 14.058 -15.512 1.00 92.88 236 LYS A CA 1
ATOM 1872 C C . LYS A 1 236 ? -7.353 13.996 -15.458 1.00 92.88 236 LYS A C 1
ATOM 1874 O O . LYS A 1 236 ? -7.913 12.948 -15.140 1.00 92.88 236 LYS A O 1
ATOM 1879 N N . SER A 1 237 ? -7.993 15.095 -15.821 1.00 90.19 237 SER A N 1
ATOM 1880 C CA . SER A 1 237 ? -9.412 15.168 -16.186 1.00 90.19 237 SER A CA 1
ATOM 1881 C C . SER A 1 237 ? -9.513 15.502 -17.684 1.00 90.19 237 SER A C 1
ATOM 1883 O O . SER A 1 237 ? -8.483 15.585 -18.355 1.00 90.19 237 SER A O 1
ATOM 1885 N N . SER A 1 238 ? -10.716 15.721 -18.220 1.00 82.50 238 SER A N 1
ATOM 1886 C CA . SER A 1 238 ? -10.910 16.152 -19.619 1.00 82.50 238 SER A CA 1
ATOM 1887 C C . SER A 1 238 ? -10.135 17.427 -19.987 1.00 82.50 238 SER A C 1
ATOM 1889 O O . SER A 1 238 ? -9.514 17.478 -21.046 1.00 82.50 238 SER A O 1
ATOM 1891 N N . ASP A 1 239 ? -10.144 18.425 -19.096 1.00 81.38 239 ASP A N 1
ATOM 1892 C CA . ASP A 1 239 ? -9.666 19.793 -19.361 1.00 81.38 239 ASP A CA 1
ATOM 1893 C C . ASP A 1 239 ? -8.523 20.249 -18.425 1.00 81.38 239 ASP A C 1
ATOM 1895 O O . ASP A 1 239 ? -8.067 21.390 -18.504 1.00 81.38 239 ASP A O 1
ATOM 1899 N N . ASP A 1 240 ? -8.057 19.378 -17.521 1.00 86.06 240 ASP A N 1
ATOM 1900 C CA . ASP A 1 240 ? -7.094 19.697 -16.453 1.00 86.06 240 ASP A CA 1
ATOM 1901 C C . ASP A 1 240 ? -6.062 18.573 -16.257 1.00 86.06 240 ASP A C 1
ATOM 1903 O O . ASP A 1 240 ? -6.401 17.388 -16.269 1.00 86.06 240 ASP A O 1
ATOM 1907 N N . GLU A 1 241 ? -4.802 18.945 -16.025 1.00 91.88 241 GLU A N 1
ATOM 1908 C CA . GLU A 1 241 ? -3.693 18.027 -15.757 1.00 91.88 241 GLU A CA 1
ATOM 1909 C C . GLU A 1 241 ? -2.809 18.559 -14.618 1.00 91.88 241 GLU A C 1
ATOM 1911 O O . GLU A 1 241 ? -1.960 19.432 -14.809 1.00 91.88 241 GLU A O 1
ATOM 1916 N N . ARG A 1 242 ? -2.982 17.994 -13.417 1.00 93.94 242 ARG A N 1
ATOM 1917 C CA . ARG A 1 242 ? -2.229 18.363 -12.208 1.00 93.94 242 ARG A CA 1
ATOM 1918 C C . ARG A 1 242 ? -1.198 17.296 -11.856 1.00 93.94 242 ARG A C 1
ATOM 1920 O O . ARG A 1 242 ? -1.545 16.172 -11.500 1.00 93.94 242 ARG A O 1
ATOM 1927 N N . MET A 1 243 ? 0.083 17.658 -11.935 1.00 93.69 243 MET A N 1
ATOM 1928 C CA . MET A 1 243 ? 1.199 16.803 -11.520 1.00 93.69 243 MET A CA 1
ATOM 1929 C C . MET A 1 243 ? 1.505 16.981 -10.028 1.00 93.69 243 MET A C 1
ATOM 1931 O O . MET A 1 243 ? 1.719 18.097 -9.558 1.00 93.69 243 MET A O 1
ATOM 1935 N N . PHE A 1 244 ? 1.610 15.865 -9.315 1.00 94.94 244 PHE A N 1
ATOM 1936 C CA . PHE A 1 244 ? 1.920 15.782 -7.894 1.00 94.94 244 PHE A CA 1
ATOM 1937 C C . PHE A 1 244 ? 3.267 15.070 -7.705 1.00 94.94 244 PHE A C 1
ATOM 1939 O O . PHE A 1 244 ? 3.430 13.891 -8.023 1.00 94.94 244 PHE A O 1
ATOM 1946 N N . ASN A 1 245 ? 4.265 15.823 -7.239 1.00 93.00 245 ASN A N 1
ATOM 1947 C CA . ASN A 1 245 ? 5.656 15.383 -7.083 1.00 93.00 245 ASN A CA 1
ATOM 1948 C C . ASN A 1 245 ? 6.309 16.101 -5.886 1.00 93.00 245 ASN A C 1
ATOM 1950 O O . ASN A 1 245 ? 7.355 16.741 -6.012 1.00 93.00 245 ASN A O 1
ATOM 1954 N N . ASP A 1 246 ? 5.638 16.052 -4.737 1.00 92.19 246 ASP A N 1
ATOM 1955 C CA . ASP A 1 246 ? 6.162 16.514 -3.452 1.00 92.19 246 ASP A CA 1
ATOM 1956 C C . ASP A 1 246 ? 6.366 15.321 -2.488 1.00 92.19 246 ASP A C 1
ATOM 1958 O O . ASP A 1 246 ? 6.394 14.167 -2.917 1.00 92.19 246 ASP A O 1
ATOM 1962 N N . ILE A 1 247 ? 6.604 15.591 -1.199 1.00 89.81 247 ILE A N 1
ATOM 1963 C CA . ILE A 1 247 ? 6.928 14.567 -0.190 1.00 89.81 247 ILE A CA 1
ATOM 1964 C C . ILE A 1 247 ? 5.789 14.401 0.842 1.00 89.81 247 ILE A C 1
ATOM 1966 O O . ILE A 1 247 ? 6.043 14.204 2.032 1.00 89.81 247 ILE A O 1
ATOM 1970 N N . LYS A 1 248 ? 4.521 14.483 0.409 1.00 92.81 248 LYS A N 1
ATOM 1971 C CA . LYS A 1 248 ? 3.337 14.108 1.211 1.00 92.81 248 LYS A CA 1
ATOM 1972 C C . LYS A 1 248 ? 2.436 13.096 0.486 1.00 92.81 248 LYS A C 1
ATOM 1974 O O . LYS A 1 248 ? 2.572 12.831 -0.702 1.00 92.81 248 LYS A O 1
ATOM 1979 N N . SER A 1 249 ? 1.499 12.525 1.239 1.00 93.69 249 SER A N 1
ATOM 1980 C CA . SER A 1 249 ? 0.309 11.867 0.690 1.00 93.69 249 SER A CA 1
ATOM 1981 C C . SER A 1 249 ? -0.741 12.912 0.323 1.00 93.69 249 SER A C 1
ATOM 1983 O O . SER A 1 249 ? -0.936 13.873 1.073 1.00 93.69 249 SER A O 1
ATOM 1985 N N . HIS A 1 250 ? -1.460 12.686 -0.775 1.00 96.88 250 HIS A N 1
ATOM 1986 C CA . HIS A 1 250 ? -2.626 13.480 -1.157 1.00 96.88 250 HIS A CA 1
ATOM 1987 C C . HIS A 1 250 ? -3.912 12.694 -0.904 1.00 96.88 250 HIS A C 1
ATOM 1989 O O . HIS A 1 250 ? -3.923 11.461 -0.921 1.00 96.88 250 HIS A O 1
ATOM 1995 N N . TYR A 1 251 ? -5.004 13.421 -0.689 1.00 97.06 251 TYR A N 1
ATOM 1996 C CA . TYR A 1 251 ? -6.333 12.852 -0.506 1.00 97.06 251 TYR A CA 1
ATOM 1997 C C . TYR A 1 251 ? -7.278 13.562 -1.465 1.00 97.06 251 TYR A C 1
ATOM 1999 O O . TYR A 1 251 ? -7.207 14.782 -1.613 1.00 97.06 251 TYR A O 1
ATOM 2007 N N . PHE A 1 252 ? -8.154 12.810 -2.122 1.00 96.56 252 PHE A N 1
ATOM 2008 C CA . PHE A 1 252 ? -9.094 13.353 -3.095 1.00 96.56 252 PHE A CA 1
ATOM 2009 C C . PHE A 1 252 ? -10.510 12.880 -2.804 1.00 96.56 252 PHE A C 1
ATOM 2011 O O . PHE A 1 252 ? -10.729 11.728 -2.429 1.00 96.56 252 PHE A O 1
ATOM 2018 N N . HIS A 1 253 ? -11.470 13.767 -3.037 1.00 96.19 253 HIS A N 1
ATOM 2019 C CA . HIS A 1 253 ? -12.863 13.412 -3.271 1.00 96.19 253 HIS A CA 1
ATOM 2020 C C . HIS A 1 253 ? -13.102 13.487 -4.782 1.00 96.19 253 HIS A C 1
ATOM 2022 O O . HIS A 1 253 ? -12.768 14.496 -5.407 1.00 96.19 253 HIS A O 1
ATOM 2028 N N . ILE A 1 254 ? -13.593 12.396 -5.372 1.00 94.38 254 ILE A N 1
ATOM 2029 C CA . ILE A 1 254 ? -13.843 12.279 -6.814 1.00 94.38 254 ILE A CA 1
ATOM 2030 C C . ILE A 1 254 ? -15.312 11.924 -7.029 1.00 94.38 254 ILE A C 1
ATOM 2032 O O . ILE A 1 254 ? -15.801 10.936 -6.479 1.00 94.38 254 ILE A O 1
ATOM 2036 N N . ASP A 1 255 ? -16.006 12.713 -7.840 1.00 91.31 255 ASP A N 1
ATOM 2037 C CA . ASP A 1 255 ? -17.356 12.422 -8.321 1.00 91.31 255 ASP A CA 1
ATOM 2038 C C . ASP A 1 255 ? -17.591 13.050 -9.712 1.00 91.31 255 ASP A C 1
ATOM 2040 O O . ASP A 1 255 ? -16.652 13.448 -10.401 1.00 91.31 255 ASP A O 1
ATOM 2044 N N . LYS A 1 256 ? -18.855 13.141 -10.136 1.00 87.50 256 LYS A N 1
ATOM 2045 C CA . LYS A 1 256 ? -19.306 13.764 -11.395 1.00 87.50 256 LYS A CA 1
ATOM 2046 C C . LYS A 1 256 ? -18.893 15.234 -11.609 1.00 87.50 256 LYS A C 1
ATOM 2048 O O . LYS A 1 256 ? -19.056 15.744 -12.714 1.00 87.50 256 LYS A O 1
ATOM 2053 N N . PHE A 1 257 ? -18.430 15.936 -10.574 1.00 85.69 257 PHE A N 1
ATOM 2054 C CA . PHE A 1 257 ? -17.880 17.292 -10.664 1.00 85.69 257 PHE A CA 1
ATOM 2055 C C . PHE A 1 257 ? -16.347 17.296 -10.836 1.00 85.69 257 PHE A C 1
ATOM 2057 O O . PHE A 1 257 ? -15.745 18.363 -10.933 1.00 85.69 257 PHE A O 1
ATOM 2064 N N . GLY A 1 258 ? -15.712 16.120 -10.892 1.00 88.25 258 GLY A N 1
ATOM 2065 C CA . GLY A 1 258 ? -14.271 15.940 -11.049 1.00 88.25 258 GLY A CA 1
ATOM 2066 C C . GLY A 1 258 ? -13.561 15.560 -9.750 1.00 88.25 258 GLY A C 1
ATOM 2067 O O . GLY A 1 258 ? -14.164 15.027 -8.819 1.00 88.25 258 GLY A O 1
ATOM 2068 N N . ALA A 1 259 ? -12.249 15.812 -9.699 1.00 92.12 259 ALA A N 1
ATOM 2069 C CA . ALA A 1 259 ? -11.390 15.445 -8.574 1.00 92.12 259 ALA A CA 1
ATOM 2070 C C . ALA A 1 259 ? -10.892 16.664 -7.781 1.00 92.12 259 ALA A C 1
ATOM 2072 O O . ALA A 1 259 ? -10.017 17.423 -8.226 1.00 92.12 259 ALA A O 1
ATOM 2073 N N . LYS A 1 260 ? -11.422 16.802 -6.563 1.00 94.00 260 LYS A N 1
ATOM 2074 C CA . LYS A 1 260 ? -11.066 17.834 -5.585 1.00 94.00 260 LYS A CA 1
ATOM 2075 C C . LYS A 1 260 ? -10.038 17.283 -4.591 1.00 94.00 260 LYS A C 1
ATOM 2077 O O . LYS A 1 260 ? -10.281 16.249 -3.974 1.00 94.00 260 LYS A O 1
ATOM 2082 N N . GLU A 1 261 ? -8.911 17.975 -4.402 1.00 95.56 261 GLU A N 1
ATOM 2083 C CA . GLU A 1 261 ? -7.981 17.670 -3.297 1.00 95.56 261 GLU A CA 1
ATOM 2084 C C . GLU A 1 261 ? -8.611 18.106 -1.963 1.00 95.56 261 GLU A C 1
ATOM 2086 O O . GLU A 1 261 ? -9.214 19.178 -1.873 1.00 95.56 261 GLU A O 1
ATOM 2091 N N . ILE A 1 262 ? -8.493 17.260 -0.941 1.00 96.81 262 ILE A N 1
ATOM 2092 C CA . ILE A 1 262 ? -9.040 17.467 0.405 1.00 96.81 262 ILE A CA 1
ATOM 2093 C C . ILE A 1 262 ? -7.968 17.194 1.466 1.00 96.81 262 ILE A C 1
ATOM 2095 O O . ILE A 1 262 ? -6.951 16.546 1.210 1.00 96.81 262 ILE A O 1
ATOM 2099 N N . THR A 1 263 ? -8.189 17.679 2.684 1.00 96.50 263 THR A N 1
ATOM 2100 C CA . THR A 1 263 ? -7.318 17.375 3.825 1.00 96.50 263 THR A CA 1
ATOM 2101 C C . THR A 1 263 ? -7.518 15.943 4.335 1.00 96.50 263 THR A C 1
ATOM 2103 O O . THR A 1 263 ? -8.551 15.309 4.111 1.00 96.50 263 THR A O 1
ATOM 2106 N N . LYS A 1 264 ? -6.536 15.435 5.094 1.00 95.50 264 LYS A N 1
ATOM 2107 C CA . LYS A 1 264 ? -6.631 14.135 5.782 1.00 95.50 264 LYS A CA 1
ATOM 2108 C C . LYS A 1 264 ? -7.828 14.077 6.744 1.00 95.50 264 LYS A C 1
ATOM 2110 O O . LYS A 1 264 ? -8.487 13.044 6.845 1.00 95.50 264 LYS A O 1
ATOM 2115 N N . ASP A 1 265 ? -8.126 15.183 7.424 1.00 96.12 265 ASP A N 1
ATOM 2116 C CA . ASP A 1 265 ? -9.218 15.248 8.396 1.00 96.12 265 ASP A CA 1
ATOM 2117 C C . ASP A 1 265 ? -10.594 15.258 7.713 1.00 96.12 265 ASP A C 1
ATOM 2119 O O . ASP A 1 265 ? -11.512 14.581 8.181 1.00 96.12 265 ASP A O 1
ATOM 2123 N N . GLU A 1 266 ? -10.734 15.930 6.564 1.00 96.00 266 GLU A N 1
ATOM 2124 C CA . GLU A 1 266 ? -11.920 15.815 5.699 1.00 96.00 266 GLU A CA 1
ATOM 2125 C C . GLU A 1 266 ? -12.075 14.389 5.152 1.00 96.00 266 GLU A C 1
ATOM 2127 O O . GLU A 1 266 ? -13.158 13.814 5.250 1.00 96.00 266 GLU A O 1
ATOM 2132 N N . PHE A 1 267 ? -10.994 13.786 4.644 1.00 96.44 267 PHE A N 1
ATOM 2133 C CA . PHE A 1 267 ? -10.985 12.408 4.139 1.00 96.44 267 PHE A CA 1
ATOM 2134 C C . PHE A 1 267 ? -11.493 11.415 5.195 1.00 96.44 267 PHE A C 1
ATOM 2136 O O . PHE A 1 267 ? -12.411 10.637 4.931 1.00 96.44 267 PHE A O 1
ATOM 2143 N N . VAL A 1 268 ? -10.967 11.487 6.420 1.00 94.75 268 VAL A N 1
ATOM 2144 C CA . VAL A 1 268 ? -11.430 10.672 7.554 1.00 94.75 268 VAL A CA 1
ATOM 2145 C C . VAL A 1 268 ? -12.887 10.984 7.922 1.00 94.75 268 VAL A C 1
ATOM 2147 O O . VAL A 1 268 ? -13.659 10.061 8.186 1.00 94.75 268 VAL A O 1
ATOM 2150 N N . SER A 1 269 ? -13.291 12.257 7.914 1.00 94.62 269 SER A N 1
ATOM 2151 C CA . SER A 1 269 ? -14.657 12.681 8.266 1.00 94.62 269 SER A CA 1
ATOM 2152 C C . SER A 1 269 ? -15.715 12.212 7.260 1.00 94.62 269 SER A C 1
ATOM 2154 O O . SER A 1 269 ? -16.847 11.928 7.649 1.00 94.62 269 SER A O 1
ATOM 2156 N N . LEU A 1 270 ? -15.349 12.070 5.983 1.00 92.94 270 LEU A N 1
ATOM 2157 C CA . LEU A 1 270 ? -16.213 11.543 4.919 1.00 92.94 270 LEU A CA 1
ATOM 2158 C C . LEU A 1 270 ? -16.313 9.999 4.919 1.00 92.94 270 LEU A C 1
ATOM 2160 O O . LEU A 1 270 ? -17.122 9.429 4.181 1.00 92.94 270 LEU A O 1
ATOM 2164 N N . GLY A 1 271 ? -15.537 9.314 5.769 1.00 90.94 271 GLY A N 1
ATOM 2165 C CA . GLY A 1 271 ? -15.533 7.853 5.921 1.00 90.94 271 GLY A CA 1
ATOM 2166 C C . GLY A 1 271 ? -14.250 7.155 5.455 1.00 90.94 271 GLY A C 1
ATOM 2167 O O . GLY A 1 271 ? -14.238 5.931 5.342 1.00 90.94 271 GLY A O 1
ATOM 2168 N N . GLY A 1 272 ? -13.182 7.905 5.180 1.00 91.12 272 GLY A N 1
ATOM 2169 C CA . GLY A 1 272 ? -11.862 7.371 4.861 1.00 91.12 272 GLY A CA 1
ATOM 2170 C C . GLY A 1 272 ? -11.181 6.661 6.040 1.00 91.12 272 GLY A C 1
ATOM 2171 O O . GLY A 1 272 ? -11.451 6.935 7.213 1.00 91.12 272 GLY A O 1
ATOM 2172 N N . SER A 1 273 ? -10.269 5.734 5.734 1.00 88.06 273 SER A N 1
ATOM 2173 C CA . SER A 1 273 ? -9.510 4.994 6.751 1.00 88.06 273 SER A CA 1
ATOM 2174 C C . SER A 1 273 ? -8.574 5.911 7.543 1.00 88.06 273 SER A C 1
ATOM 2176 O O . SER A 1 273 ? -7.769 6.629 6.964 1.00 88.06 273 SER A O 1
ATOM 2178 N N . LYS A 1 274 ? -8.599 5.811 8.879 1.00 89.50 274 LYS A N 1
ATOM 2179 C CA . LYS A 1 274 ? -7.657 6.512 9.779 1.00 89.50 274 LYS A CA 1
ATOM 2180 C C . LYS A 1 274 ? -6.233 5.937 9.773 1.00 89.50 274 LYS A C 1
ATOM 2182 O O . LYS A 1 274 ? -5.367 6.483 10.448 1.00 89.50 274 LYS A O 1
ATOM 2187 N N . GLN A 1 275 ? -6.017 4.794 9.119 1.00 86.25 275 GLN A N 1
ATOM 2188 C CA . GLN A 1 275 ? -4.706 4.134 9.016 1.00 86.25 275 GLN A CA 1
ATOM 2189 C C . GLN A 1 275 ? -3.943 4.526 7.741 1.00 86.25 275 GLN A C 1
ATOM 2191 O O . GLN A 1 275 ? -2.784 4.146 7.594 1.00 86.25 275 GLN A O 1
ATOM 2196 N N . TRP A 1 276 ? -4.599 5.252 6.834 1.00 85.88 276 TRP A N 1
ATOM 2197 C CA . TRP A 1 276 ? -4.008 5.862 5.647 1.00 85.88 276 TRP A CA 1
ATOM 2198 C C . TRP A 1 276 ? -3.739 7.327 5.965 1.00 85.88 276 TRP A C 1
ATOM 2200 O O . TRP A 1 276 ? -4.644 7.983 6.528 1.00 85.88 276 TRP A O 1
#